Protein AF-0000000084525916 (afdb_homodimer)

Organism: NCBI:txid1123501

pLDDT: mean 72.41, std 28.72, range [24.19, 98.44]

Nearest PDB structures (foldseek):
  3htr-assembly1_A  TM=7.247E-01  e=2.132E-04  Rhodopseudomonas palustris
  3htr-assembly1_B  TM=7.493E-01  e=6.022E-04  Rhodopseudomonas palustris
  4r8o-assembly1_A  TM=2.993E-01  e=2.436E+00  Phocaeicola vulgatus ATCC 8482
  3htr-assembly1_B  TM=7.494E-01  e=6.032E-04  Rhodopseudomonas palustris
  1vrq-assembly1_A  TM=6.027E-01  e=8.544E+00  Corynebacterium sp. U-96

Structure (mmCIF, N/CA/C/O backbone):
data_AF-0000000084525916-model_v1
#
loop_
_entity.id
_entity.type
_entity.pdbx_description
1 polymer 'PRC-barrel domain protein'
#
loop_
_atom_site.group_PDB
_atom_site.id
_atom_site.type_symbol
_atom_site.label_atom_id
_atom_site.label_alt_id
_atom_site.label_comp_id
_atom_site.label_asym_id
_atom_site.label_entity_id
_atom_site.label_seq_id
_atom_site.pdbx_PDB_ins_code
_atom_site.Cartn_x
_atom_site.Cartn_y
_atom_site.Cartn_z
_atom_site.occupancy
_atom_site.B_iso_or_equiv
_atom_site.auth_seq_id
_atom_site.auth_comp_id
_atom_site.auth_asym_id
_atom_site.auth_atom_id
_atom_site.pdbx_PDB_model_num
ATOM 1 N N . MET A 1 1 ? 57.594 80.938 -62.781 1 24.55 1 MET A N 1
ATOM 2 C CA . MET A 1 1 ? 58.281 79.688 -62.75 1 24.55 1 MET A CA 1
ATOM 3 C C . MET A 1 1 ? 58.312 79.125 -61.344 1 24.55 1 MET A C 1
ATOM 5 O O . MET A 1 1 ? 59 78.125 -61.094 1 24.55 1 MET A O 1
ATOM 9 N N . HIS A 1 2 ? 57.688 79.812 -60.375 1 30.95 2 HIS A N 1
ATOM 10 C CA . HIS A 1 2 ? 58 79.562 -58.969 1 30.95 2 HIS A CA 1
ATOM 11 C C . HIS A 1 2 ? 57.469 78.25 -58.5 1 30.95 2 HIS A C 1
ATOM 13 O O . HIS A 1 2 ? 56.344 77.875 -58.75 1 30.95 2 HIS A O 1
ATOM 19 N N . ILE A 1 3 ? 58.438 77.312 -58.062 1 31.19 3 ILE A N 1
ATOM 20 C CA . ILE A 1 3 ? 58.688 75.875 -57.812 1 31.19 3 ILE A CA 1
ATOM 21 C C . ILE A 1 3 ? 58.125 75.5 -56.438 1 31.19 3 ILE A C 1
ATOM 23 O O . ILE A 1 3 ? 58.688 75.938 -55.406 1 31.19 3 ILE A O 1
ATOM 27 N N . ARG A 1 4 ? 56.844 75.75 -56.125 1 33.97 4 ARG A N 1
ATOM 28 C CA . ARG A 1 4 ? 56.375 75.688 -54.75 1 33.97 4 ARG A CA 1
ATOM 29 C C . ARG A 1 4 ? 56.406 74.25 -54.219 1 33.97 4 ARG A C 1
ATOM 31 O O . ARG A 1 4 ? 55.469 73.5 -54.406 1 33.97 4 ARG A O 1
ATOM 38 N N . LYS A 1 5 ? 57.688 73.75 -54.438 1 28.08 5 LYS A N 1
ATOM 39 C CA . LYS A 1 5 ? 57.594 72.312 -54.312 1 28.08 5 LYS A CA 1
ATOM 40 C C . LYS A 1 5 ? 57.062 71.875 -52.938 1 28.08 5 LYS A C 1
ATOM 42 O O . LYS A 1 5 ? 55.875 72.062 -52.656 1 28.08 5 LYS A O 1
ATOM 47 N N . MET A 1 6 ? 57.938 71.312 -52.031 1 25.58 6 MET A N 1
ATOM 48 C CA . MET A 1 6 ? 58 69.875 -51.719 1 25.58 6 MET A CA 1
ATOM 49 C C . MET A 1 6 ? 57.531 69.562 -50.312 1 25.58 6 MET A C 1
ATOM 51 O O . MET A 1 6 ? 57 68.5 -50.031 1 25.58 6 MET A O 1
ATOM 55 N N . THR A 1 7 ? 57.656 70.5 -49.281 1 31.72 7 THR A N 1
ATOM 56 C CA . THR A 1 7 ? 58.219 69.75 -48.156 1 31.72 7 THR A CA 1
ATOM 57 C C . THR A 1 7 ? 57.156 68.812 -47.531 1 31.72 7 THR A C 1
ATOM 59 O O . THR A 1 7 ? 56.031 69.25 -47.312 1 31.72 7 THR A O 1
ATOM 62 N N . LEU A 1 8 ? 57.531 67.5 -47.344 1 27.61 8 LEU A N 1
ATOM 63 C CA . LEU A 1 8 ? 57.031 66.125 -47.094 1 27.61 8 LEU A CA 1
ATOM 64 C C . LEU A 1 8 ? 56.688 65.938 -45.625 1 27.61 8 LEU A C 1
ATOM 66 O O . LEU A 1 8 ? 56.031 65 -45.281 1 27.61 8 LEU A O 1
ATOM 70 N N . THR A 1 9 ? 56.938 66.938 -44.719 1 31.92 9 THR A N 1
ATOM 71 C CA . THR A 1 9 ? 57.312 66.312 -43.438 1 31.92 9 THR A CA 1
ATOM 72 C C . THR A 1 9 ? 56.156 65.5 -42.875 1 31.92 9 THR A C 1
ATOM 74 O O . THR A 1 9 ? 55 65.938 -42.906 1 31.92 9 THR A O 1
ATOM 77 N N . THR A 1 10 ? 56.5 64.188 -42.5 1 29.22 10 THR A N 1
ATOM 78 C CA . THR A 1 10 ? 55.906 62.938 -42.031 1 29.22 10 THR A CA 1
ATOM 79 C C . THR A 1 10 ? 55.312 63.094 -40.656 1 29.22 10 THR A C 1
ATOM 81 O O . THR A 1 10 ? 55.969 63.5 -39.719 1 29.22 10 THR A O 1
ATOM 84 N N . ALA A 1 11 ? 54.031 63.469 -40.562 1 30.2 11 ALA A N 1
ATOM 85 C CA . ALA A 1 11 ? 53.25 63.719 -39.344 1 30.2 11 ALA A CA 1
ATOM 86 C C . ALA A 1 11 ? 53.125 62.406 -38.531 1 30.2 11 ALA A C 1
ATOM 88 O O . ALA A 1 11 ? 52.5 61.469 -39 1 30.2 11 ALA A O 1
ATOM 89 N N . THR A 1 12 ? 54.344 62 -37.906 1 28.09 12 THR A N 1
ATOM 90 C CA . THR A 1 12 ? 54.344 60.719 -37.188 1 28.09 12 THR A CA 1
ATOM 91 C C . THR A 1 12 ? 53.188 60.688 -36.188 1 28.09 12 THR A C 1
ATOM 93 O O . THR A 1 12 ? 52.781 61.719 -35.656 1 28.09 12 THR A O 1
ATOM 96 N N . LEU A 1 13 ? 52.625 59.406 -36 1 25.28 13 LEU A N 1
ATOM 97 C CA . LEU A 1 13 ? 51.469 58.625 -35.531 1 25.28 13 LEU A CA 1
ATOM 98 C C . LEU A 1 13 ? 51.562 58.406 -34.031 1 25.28 13 LEU A C 1
ATOM 100 O O . LEU A 1 13 ? 52.469 57.719 -33.531 1 25.28 13 LEU A O 1
ATOM 104 N N . ALA A 1 14 ? 51.688 59.531 -33.156 1 25.73 14 ALA A N 1
ATOM 105 C CA . ALA A 1 14 ? 51.875 59.188 -31.766 1 25.73 14 ALA A CA 1
ATOM 106 C C . ALA A 1 14 ? 50.75 58.281 -31.266 1 25.73 14 ALA A C 1
ATOM 108 O O . ALA A 1 14 ? 49.594 58.594 -31.375 1 25.73 14 ALA A O 1
ATOM 109 N N . LEU A 1 15 ? 51.031 56.938 -31.109 1 24.42 15 LEU A N 1
ATOM 110 C CA . LEU A 1 15 ? 50.25 55.781 -30.641 1 24.42 15 LEU A CA 1
ATOM 111 C C . LEU A 1 15 ? 49.938 55.906 -29.156 1 24.42 15 LEU A C 1
ATOM 113 O O . LEU A 1 15 ? 50.844 55.844 -28.328 1 24.42 15 LEU A O 1
ATOM 117 N N . ALA A 1 16 ? 49.531 57.062 -28.594 1 25.88 16 ALA A N 1
ATOM 118 C CA . ALA A 1 16 ? 49.375 57 -27.141 1 25.88 16 ALA A CA 1
ATOM 119 C C . ALA A 1 16 ? 48.531 55.812 -26.703 1 25.88 16 ALA A C 1
ATOM 121 O O . ALA A 1 16 ? 47.438 55.594 -27.234 1 25.88 16 ALA A O 1
ATOM 122 N N . THR A 1 17 ? 49.094 54.781 -25.953 1 26.55 17 THR A N 1
ATOM 123 C CA . THR A 1 17 ? 48.75 53.5 -25.312 1 26.55 17 THR A CA 1
ATOM 124 C C . THR A 1 17 ? 47.594 53.719 -24.328 1 26.55 17 THR A C 1
ATOM 126 O O . THR A 1 17 ? 47.406 54.812 -23.812 1 26.55 17 THR A O 1
ATOM 129 N N . GLY A 1 18 ? 46.594 52.656 -24.141 1 27.28 18 GLY A N 1
ATOM 130 C CA . GLY A 1 18 ? 45.281 52.094 -23.875 1 27.28 18 GLY A CA 1
ATOM 131 C C . GLY A 1 18 ? 45.031 51.844 -22.391 1 27.28 18 GLY A C 1
ATOM 132 O O . GLY A 1 18 ? 43.969 51.375 -22 1 27.28 18 GLY A O 1
ATOM 133 N N . LEU A 1 19 ? 46.031 52.062 -21.375 1 26.53 19 LEU A N 1
ATOM 134 C CA . LEU A 1 19 ? 45.906 50.969 -20.391 1 26.53 19 LEU A CA 1
ATOM 135 C C . LEU A 1 19 ? 44.75 51.25 -19.438 1 26.53 19 LEU A C 1
ATOM 137 O O . LEU A 1 19 ? 44.5 50.438 -18.531 1 26.53 19 LEU A O 1
ATOM 141 N N . SER A 1 20 ? 44 52.25 -19.391 1 28.72 20 SER A N 1
ATOM 142 C CA . SER A 1 20 ? 43.406 52.469 -18.078 1 28.72 20 SER A CA 1
ATOM 143 C C . SER A 1 20 ? 42.625 51.219 -17.641 1 28.72 20 SER A C 1
ATOM 145 O O . SER A 1 20 ? 41.875 50.625 -18.438 1 28.72 20 SER A O 1
ATOM 147 N N . GLY A 1 21 ? 43.156 50.406 -16.719 1 28.58 21 GLY A N 1
ATOM 148 C CA . GLY A 1 21 ? 42.719 49.25 -15.984 1 28.58 21 GLY A CA 1
ATOM 149 C C . GLY A 1 21 ? 41.406 49.438 -15.258 1 28.58 21 GLY A C 1
ATOM 150 O O . GLY A 1 21 ? 41.312 50.25 -14.336 1 28.58 21 GLY A O 1
ATOM 151 N N . ALA A 1 22 ? 40.312 49.812 -15.93 1 29.48 22 ALA A N 1
ATOM 152 C CA . ALA A 1 22 ? 39.031 49.812 -15.25 1 29.48 22 ALA A CA 1
ATOM 153 C C . ALA A 1 22 ? 38.875 48.594 -14.359 1 29.48 22 ALA A C 1
ATOM 155 O O . ALA A 1 22 ? 39.188 47.469 -14.758 1 29.48 22 ALA A O 1
ATOM 156 N N . ALA A 1 23 ? 39.094 48.812 -13.086 1 30.91 23 ALA A N 1
ATOM 157 C CA . ALA A 1 23 ? 38.75 47.938 -11.961 1 30.91 23 ALA A CA 1
ATOM 158 C C . ALA A 1 23 ? 37.375 47.312 -12.164 1 30.91 23 ALA A C 1
ATOM 160 O O . ALA A 1 23 ? 36.375 48 -12.336 1 30.91 23 ALA A O 1
ATOM 161 N N . LEU A 1 24 ? 37.25 46.125 -12.914 1 26.34 24 LEU A N 1
ATOM 162 C CA . LEU A 1 24 ? 36.156 45.188 -12.945 1 26.34 24 LEU A CA 1
ATOM 163 C C . LEU A 1 24 ? 35.656 44.906 -11.539 1 26.34 24 LEU A C 1
ATOM 165 O O . LEU A 1 24 ? 36.281 44.156 -10.781 1 26.34 24 LEU A O 1
ATOM 169 N N . ALA A 1 25 ? 35.469 45.906 -10.711 1 29.7 25 ALA A N 1
ATOM 170 C CA . ALA A 1 25 ? 34.844 45.406 -9.484 1 29.7 25 ALA A CA 1
ATOM 171 C C . ALA A 1 25 ? 33.781 44.344 -9.789 1 29.7 25 ALA A C 1
ATOM 173 O O . ALA A 1 25 ? 32.875 44.562 -10.578 1 29.7 25 ALA A O 1
ATOM 174 N N . GLU A 1 26 ? 34.125 43.062 -9.695 1 28.48 26 GLU A N 1
ATOM 175 C CA . GLU A 1 26 ? 33.375 41.812 -9.703 1 28.48 26 GLU A CA 1
ATOM 176 C C . GLU A 1 26 ? 32.156 41.875 -8.766 1 28.48 26 GLU A C 1
ATOM 178 O O . GLU A 1 26 ? 32.312 42.156 -7.566 1 28.48 26 GLU A O 1
ATOM 183 N N . GLN A 1 27 ? 31.031 42.562 -9.094 1 28.98 27 GLN A N 1
ATOM 184 C CA . GLN A 1 27 ? 29.734 42.375 -8.453 1 28.98 27 GLN A CA 1
ATOM 185 C C . GLN A 1 27 ? 29.531 40.906 -8.047 1 28.98 27 GLN A C 1
ATOM 187 O O . GLN A 1 27 ? 29.578 40.031 -8.891 1 28.98 27 GLN A O 1
ATOM 192 N N . HIS A 1 28 ? 30 40.562 -6.895 1 28.55 28 HIS A N 1
ATOM 193 C CA . HIS A 1 28 ? 29.672 39.344 -6.156 1 28.55 28 HIS A CA 1
ATOM 194 C C . HIS A 1 28 ? 28.188 39.031 -6.246 1 28.55 28 HIS A C 1
ATOM 196 O O . HIS A 1 28 ? 27.359 39.781 -5.719 1 28.55 28 HIS A O 1
ATOM 202 N N . MET A 1 29 ? 27.641 38.625 -7.391 1 26.03 29 MET A N 1
ATOM 203 C CA . MET A 1 29 ? 26.328 37.969 -7.426 1 26.03 29 MET A CA 1
ATOM 204 C C . MET A 1 29 ? 26.203 36.969 -6.281 1 26.03 29 MET A C 1
ATOM 206 O O . MET A 1 29 ? 26.953 36 -6.199 1 26.03 29 MET A O 1
ATOM 210 N N . THR A 1 30 ? 26.281 37.438 -5.059 1 29.09 30 THR A N 1
ATOM 211 C CA . THR A 1 30 ? 25.906 36.5 -4.023 1 29.09 30 THR A CA 1
ATOM 212 C C . THR A 1 30 ? 24.703 35.656 -4.461 1 29.09 30 THR A C 1
ATOM 214 O O . THR A 1 30 ? 23.609 36.188 -4.688 1 29.09 30 THR A O 1
ATOM 217 N N . GLY A 1 31 ? 24.922 34.75 -5.434 1 26.91 31 GLY A N 1
ATOM 218 C CA . GLY A 1 31 ? 24 33.688 -5.766 1 26.91 31 GLY A CA 1
ATOM 219 C C . GLY A 1 31 ? 23.344 33.062 -4.547 1 26.91 31 GLY A C 1
ATOM 220 O O . GLY A 1 31 ? 24.016 32.438 -3.719 1 26.91 31 GLY A O 1
ATOM 221 N N . VAL A 1 32 ? 22.609 33.844 -3.789 1 27.02 32 VAL A N 1
ATOM 222 C CA . VAL A 1 32 ? 21.734 33.125 -2.881 1 27.02 32 VAL A CA 1
ATOM 223 C C . VAL A 1 32 ? 21.328 31.797 -3.52 1 27.02 32 VAL A C 1
ATOM 225 O O . VAL A 1 32 ? 20.797 31.766 -4.633 1 27.02 32 VAL A O 1
ATOM 228 N N . SER A 1 33 ? 22.172 30.797 -3.414 1 28 33 SER A N 1
ATOM 229 C CA . SER A 1 33 ? 21.828 29.391 -3.623 1 28 33 SER A CA 1
ATOM 230 C C . SER A 1 33 ? 20.391 29.109 -3.209 1 28 33 SER A C 1
ATOM 232 O O . SER A 1 33 ? 20 29.391 -2.076 1 28 33 SER A O 1
ATOM 234 N N . GLU A 1 34 ? 19.453 29.438 -4.066 1 27.73 34 GLU A N 1
ATOM 235 C CA . GLU A 1 34 ? 18.094 28.922 -3.93 1 27.73 34 GLU A CA 1
ATOM 236 C C . GLU A 1 34 ? 18.094 27.531 -3.289 1 27.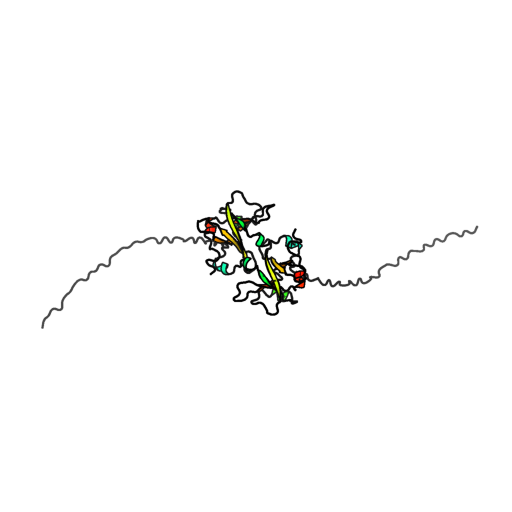73 34 GLU A C 1
ATOM 238 O O . GLU A 1 34 ? 18.656 26.578 -3.85 1 27.73 34 GLU A O 1
ATOM 243 N N . ASP A 1 35 ? 18.5 27.484 -2.092 1 28.12 35 ASP A N 1
ATOM 244 C CA . ASP A 1 35 ? 18.312 26.281 -1.285 1 28.12 35 ASP A CA 1
ATOM 245 C C . ASP A 1 35 ? 17.078 25.5 -1.746 1 28.12 35 ASP A C 1
ATOM 247 O O . ASP A 1 35 ? 15.977 26.047 -1.807 1 28.12 35 ASP A O 1
ATOM 251 N N . GLY A 1 36 ? 17.312 24.688 -2.727 1 27.55 36 GLY A N 1
ATOM 252 C CA . GLY A 1 36 ? 16.438 23.609 -3.176 1 27.55 36 GLY A CA 1
ATOM 253 C C . GLY A 1 36 ? 15.633 22.984 -2.053 1 27.55 36 GLY A C 1
ATOM 254 O O . GLY A 1 36 ? 16.172 22.234 -1.238 1 27.55 36 GLY A O 1
ATOM 255 N N . TYR A 1 37 ? 14.961 23.766 -1.305 1 27.72 37 TYR A N 1
ATOM 256 C CA . TYR A 1 37 ? 13.93 23.031 -0.584 1 27.72 37 TYR A CA 1
ATOM 257 C C . TYR A 1 37 ? 13.43 21.844 -1.402 1 27.72 37 TYR A C 1
ATOM 259 O O . TYR A 1 37 ? 12.883 22.016 -2.492 1 27.72 37 TYR A O 1
ATOM 267 N N . ALA A 1 38 ? 14.188 20.828 -1.451 1 28.45 38 ALA A N 1
ATOM 268 C CA . ALA A 1 38 ? 13.711 19.516 -1.907 1 28.45 38 ALA A CA 1
ATOM 269 C C . ALA A 1 38 ? 12.297 19.25 -1.401 1 28.45 38 ALA A C 1
ATOM 271 O O . ALA A 1 38 ? 12.117 18.766 -0.283 1 28.45 38 ALA A O 1
ATOM 272 N N . SER A 1 39 ? 11.453 20.219 -1.479 1 31.7 39 SER A N 1
ATOM 273 C CA . SER A 1 39 ? 10.078 19.734 -1.365 1 31.7 39 SER A CA 1
ATOM 274 C C . SER A 1 39 ? 9.891 18.422 -2.117 1 31.7 39 SER A C 1
ATOM 276 O O . SER A 1 39 ? 10.266 18.312 -3.285 1 31.7 39 SER A O 1
ATOM 278 N N . GLY A 1 40 ? 10.234 17.344 -1.53 1 33.25 40 GLY A N 1
ATOM 279 C CA . GLY A 1 40 ? 9.805 16.078 -2.098 1 33.25 40 GLY A CA 1
ATOM 280 C C . GLY A 1 40 ? 8.555 16.203 -2.949 1 33.25 40 GLY A C 1
ATOM 281 O O . GLY A 1 40 ? 7.488 15.711 -2.574 1 33.25 40 GLY A O 1
ATOM 282 N N . MET A 1 41 ? 8.352 17.359 -3.49 1 33.03 41 MET A N 1
ATOM 283 C CA . MET A 1 41 ? 7.281 17.422 -4.477 1 33.03 41 MET A CA 1
ATOM 284 C C . MET A 1 41 ? 7.395 16.25 -5.465 1 33.03 41 MET A C 1
ATOM 286 O O . MET A 1 41 ? 8.445 16.062 -6.082 1 33.03 41 MET A O 1
ATOM 290 N N . VAL A 1 42 ? 6.781 15.102 -5.254 1 39.44 42 VAL A N 1
ATOM 291 C CA . VAL A 1 42 ? 6.57 14.195 -6.383 1 39.44 42 VAL A CA 1
ATOM 292 C C . VAL A 1 42 ? 6.344 15.008 -7.656 1 39.44 42 VAL A C 1
ATOM 294 O O . VAL A 1 42 ? 5.398 15.797 -7.742 1 39.44 42 VAL A O 1
ATOM 297 N N . SER A 1 43 ? 7.375 15.609 -8.289 1 42.62 43 SER A N 1
ATOM 298 C CA . SER A 1 43 ? 7.152 16.188 -9.609 1 42.62 43 SER A CA 1
ATOM 299 C C . SER A 1 43 ? 6.137 15.391 -10.406 1 42.62 43 SER A C 1
ATOM 301 O O . SER A 1 43 ? 6.047 14.164 -10.258 1 42.62 43 SER A O 1
ATOM 303 N N . THR A 1 44 ? 5.008 15.992 -10.75 1 46 44 THR A N 1
ATOM 304 C CA . THR A 1 44 ? 4.008 15.414 -11.633 1 46 44 THR A CA 1
ATOM 305 C C . THR A 1 44 ? 4.656 14.469 -12.641 1 46 44 THR A C 1
ATOM 307 O O . THR A 1 44 ? 4.043 13.484 -13.055 1 46 44 THR A O 1
ATOM 310 N N . GLU A 1 45 ? 5.883 14.898 -13.078 1 47.84 45 GLU A N 1
ATOM 311 C CA . GLU A 1 45 ? 6.512 14.031 -14.062 1 47.84 45 GLU A CA 1
ATOM 312 C C . GLU A 1 45 ? 6.746 12.633 -13.5 1 47.84 45 GLU A C 1
ATOM 314 O O . GLU A 1 45 ? 6.621 11.641 -14.219 1 47.84 45 GLU A O 1
ATOM 319 N N . ASN A 1 46 ? 7.031 12.57 -12.203 1 53.62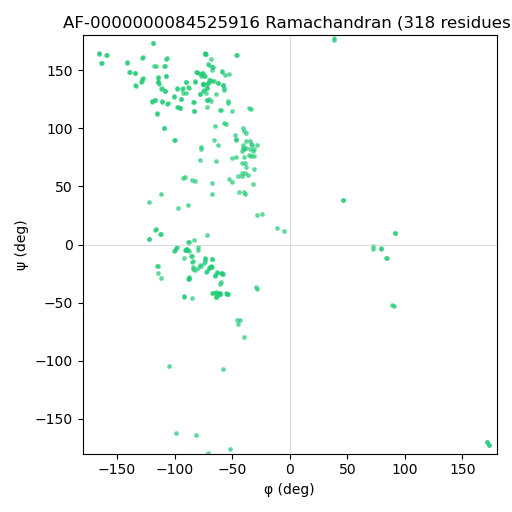 46 ASN A N 1
ATOM 320 C CA . ASN A 1 46 ? 7.414 11.289 -11.609 1 53.62 46 ASN A CA 1
ATOM 321 C C . ASN A 1 46 ? 6.195 10.523 -11.102 1 53.62 46 ASN A C 1
ATOM 323 O O . ASN A 1 46 ? 6.328 9.406 -10.586 1 53.62 46 ASN A O 1
ATOM 327 N N . MET A 1 47 ? 5.098 11.211 -11.211 1 60.75 47 MET A N 1
ATOM 328 C CA . MET A 1 47 ? 3.848 10.578 -10.797 1 60.75 47 MET A CA 1
ATOM 329 C C . MET A 1 47 ? 3.412 9.531 -11.82 1 60.75 47 MET A C 1
ATOM 331 O O . MET A 1 47 ? 2.643 8.625 -11.492 1 60.75 47 MET A O 1
ATOM 335 N N . GLY A 1 48 ? 4.062 9.586 -12.93 1 70.5 48 GLY A N 1
ATOM 336 C CA . GLY A 1 48 ? 3.68 8.695 -14.008 1 70.5 48 GLY A CA 1
ATOM 337 C C . GLY A 1 48 ? 3.963 7.234 -13.711 1 70.5 48 GLY A C 1
ATOM 338 O O . GLY A 1 48 ? 3.359 6.34 -14.305 1 70.5 48 GLY A O 1
ATOM 339 N N . ASN A 1 49 ? 4.746 6.984 -12.641 1 86.69 49 ASN A N 1
ATOM 340 C CA . ASN A 1 49 ? 5.094 5.586 -12.398 1 86.69 49 ASN A CA 1
ATOM 341 C C . ASN A 1 49 ? 4.52 5.094 -11.07 1 86.69 49 ASN A C 1
ATOM 343 O O . ASN A 1 49 ? 4.887 4.02 -10.594 1 86.69 49 ASN A O 1
ATOM 347 N N . LEU A 1 50 ? 3.609 5.883 -10.516 1 93.06 50 LEU A N 1
ATOM 348 C CA . LEU A 1 50 ? 3.002 5.473 -9.258 1 93.06 50 LEU A CA 1
ATOM 349 C C . LEU A 1 50 ? 1.897 4.449 -9.492 1 93.06 50 LEU A C 1
ATOM 351 O O . LEU A 1 50 ? 1.277 4.43 -10.555 1 93.06 50 LEU A O 1
ATOM 355 N N . ILE A 1 51 ? 1.78 3.607 -8.531 1 93.12 51 ILE A N 1
ATOM 356 C CA . ILE A 1 51 ? 0.797 2.533 -8.617 1 93.12 51 ILE A CA 1
ATOM 357 C C . ILE A 1 51 ? -0.202 2.656 -7.473 1 93.12 51 ILE A C 1
ATOM 359 O O . ILE A 1 51 ? 0.188 2.693 -6.301 1 93.12 51 ILE A O 1
ATOM 363 N N . ARG A 1 52 ? -1.486 2.738 -7.801 1 95.38 52 ARG A N 1
ATOM 364 C CA . ARG A 1 52 ? -2.514 2.686 -6.766 1 95.38 52 ARG A CA 1
ATOM 365 C C . ARG A 1 52 ? -2.705 1.263 -6.254 1 95.38 52 ARG A C 1
ATOM 367 O O . ARG A 1 52 ? -2.732 0.313 -7.039 1 95.38 52 ARG A O 1
ATOM 374 N N . THR A 1 53 ? -2.854 1.063 -4.969 1 97.06 53 THR A N 1
ATOM 375 C CA . THR A 1 53 ? -2.998 -0.282 -4.422 1 97.06 53 THR A CA 1
ATOM 376 C C . THR A 1 53 ? -4.289 -0.929 -4.918 1 97.06 53 THR A C 1
ATOM 378 O O . THR A 1 53 ? -4.359 -2.15 -5.066 1 97.06 53 THR A O 1
ATOM 381 N N . SER A 1 54 ? -5.305 -0.096 -5.254 1 95.44 54 SER A N 1
ATOM 382 C CA . SER A 1 54 ? -6.551 -0.627 -5.801 1 95.44 54 SER A CA 1
ATOM 383 C C . SER A 1 54 ? -6.312 -1.326 -7.137 1 95.44 54 SER A C 1
ATOM 385 O O . SER A 1 54 ? -7.086 -2.199 -7.531 1 95.44 54 SER A O 1
ATOM 387 N N . GLU A 1 55 ? -5.266 -0.99 -7.852 1 92.69 55 GLU A N 1
ATOM 388 C CA . GLU A 1 55 ? -4.945 -1.604 -9.133 1 92.69 55 GLU A CA 1
ATOM 389 C C . GLU A 1 55 ? -4.316 -2.982 -8.945 1 92.69 55 GLU A C 1
ATOM 391 O O . GLU A 1 55 ? -4.227 -3.768 -9.891 1 92.69 55 GLU A O 1
ATOM 396 N N . LEU A 1 56 ? -3.824 -3.234 -7.734 1 96.19 56 LEU A N 1
ATOM 397 C CA . LEU A 1 56 ? -3.184 -4.512 -7.441 1 96.19 56 LEU A CA 1
ATOM 398 C C . LEU A 1 56 ? -4.215 -5.547 -6.996 1 96.19 56 LEU A C 1
ATOM 400 O O . LEU A 1 56 ? -4.031 -6.746 -7.215 1 96.19 56 LEU A O 1
ATOM 404 N N . THR A 1 57 ? -5.285 -5.074 -6.391 1 96.06 57 THR A N 1
ATOM 405 C CA . THR A 1 57 ? -6.34 -5.961 -5.914 1 96.06 57 THR A CA 1
ATOM 406 C C . THR A 1 57 ? -7.039 -6.645 -7.082 1 96.06 57 THR A C 1
ATOM 408 O O . THR A 1 57 ? -7.125 -6.082 -8.18 1 96.06 57 THR A O 1
ATOM 411 N N . ASP A 1 58 ? -7.383 -7.934 -6.93 1 95.5 58 ASP A N 1
ATOM 412 C CA . ASP A 1 58 ? -8.008 -8.828 -7.898 1 95.5 58 ASP A CA 1
ATOM 413 C C . ASP A 1 58 ? -6.984 -9.367 -8.891 1 95.5 58 ASP A C 1
ATOM 415 O O . ASP A 1 58 ? -7.328 -10.148 -9.781 1 95.5 58 ASP A O 1
ATOM 419 N N . GLY A 1 59 ? -5.727 -8.906 -8.789 1 96.62 59 GLY A N 1
ATOM 420 C CA . GLY A 1 59 ? -4.688 -9.531 -9.602 1 96.62 59 GLY A CA 1
ATOM 421 C C . GLY A 1 59 ? -4.559 -11.023 -9.359 1 96.62 59 GLY A C 1
ATOM 422 O O . GLY A 1 59 ? -4.613 -11.477 -8.211 1 96.62 59 GLY A O 1
ATOM 423 N N . ASP A 1 60 ? -4.418 -11.758 -10.398 1 96.38 60 ASP A N 1
ATOM 424 C CA . ASP A 1 60 ? -4.199 -13.195 -10.289 1 96.38 60 ASP A CA 1
ATOM 425 C C . ASP A 1 60 ? -2.818 -13.5 -9.711 1 96.38 60 ASP A C 1
ATOM 427 O O . ASP A 1 60 ? -1.848 -12.805 -10.008 1 96.38 60 ASP A O 1
ATOM 431 N N . VAL A 1 61 ? -2.766 -14.484 -8.898 1 97.5 61 VAL A N 1
ATOM 432 C CA . VAL A 1 61 ? -1.502 -14.984 -8.375 1 97.5 61 VAL A CA 1
ATOM 433 C C . VAL A 1 61 ? -1.215 -16.375 -8.945 1 97.5 61 VAL A C 1
ATOM 435 O O . VAL A 1 61 ? -2.021 -17.297 -8.797 1 97.5 61 VAL A O 1
ATOM 438 N N . TYR A 1 62 ? -0.085 -16.516 -9.586 1 97.44 62 TYR A N 1
ATOM 439 C CA . TYR A 1 62 ? 0.38 -17.766 -10.18 1 97.44 62 TYR A CA 1
ATOM 440 C C . TYR A 1 62 ? 1.526 -18.344 -9.367 1 97.44 62 TYR A C 1
ATOM 442 O O . TYR A 1 62 ? 2.135 -17.656 -8.547 1 97.44 62 TYR A O 1
ATOM 450 N N . THR A 1 63 ? 1.734 -19.609 -9.547 1 97.25 63 THR A N 1
ATOM 451 C CA . THR A 1 63 ? 2.904 -20.266 -8.977 1 97.25 63 THR A CA 1
ATOM 452 C C . THR A 1 63 ? 3.854 -20.734 -10.07 1 97.25 63 THR A C 1
ATOM 454 O O . THR A 1 63 ? 3.41 -21.234 -11.109 1 97.25 63 THR A O 1
ATOM 457 N N . LEU A 1 64 ? 5.133 -20.5 -9.742 1 94.31 64 LEU A N 1
ATOM 458 C CA . LEU A 1 64 ? 6.152 -21.109 -10.594 1 94.31 64 LEU A CA 1
ATOM 459 C C . LEU A 1 64 ? 6.215 -22.609 -10.383 1 94.31 64 LEU A C 1
ATOM 461 O O . LEU A 1 64 ? 6.656 -23.344 -11.266 1 94.31 64 LEU A O 1
ATOM 465 N N . ASP A 1 65 ? 5.754 -22.984 -9.234 1 84.94 65 ASP A N 1
ATOM 466 C CA . ASP A 1 65 ? 5.824 -24.359 -8.773 1 84.94 65 ASP A CA 1
ATOM 467 C C . ASP A 1 65 ? 7.215 -24.953 -9.008 1 84.94 65 ASP A C 1
ATOM 469 O O . ASP A 1 65 ? 7.34 -26.047 -9.57 1 84.94 65 ASP A O 1
ATOM 473 N N . ALA A 1 66 ? 8.25 -24.156 -8.82 1 81.06 66 ALA A N 1
ATOM 474 C CA . ALA A 1 66 ? 9.633 -24.562 -9.062 1 81.06 66 ALA A CA 1
ATOM 475 C C . ALA A 1 66 ? 10.508 -24.266 -7.852 1 81.06 66 ALA A C 1
ATOM 477 O O . ALA A 1 66 ? 10.227 -23.344 -7.086 1 81.06 66 ALA A O 1
ATOM 478 N N . ASP A 1 67 ? 11.398 -25.219 -7.605 1 84.69 67 ASP A N 1
ATOM 479 C CA . ASP A 1 67 ? 12.422 -24.984 -6.594 1 84.69 67 ASP A CA 1
ATOM 480 C C . ASP A 1 67 ? 13.523 -24.078 -7.145 1 84.69 67 ASP A C 1
ATOM 482 O O . ASP A 1 67 ? 14.547 -24.562 -7.633 1 84.69 67 ASP A O 1
ATOM 486 N N . ILE A 1 68 ? 13.32 -22.906 -7.137 1 87.69 68 ILE A N 1
ATOM 487 C CA . ILE A 1 68 ? 14.273 -21.922 -7.641 1 87.69 68 ILE A CA 1
ATOM 488 C C . ILE A 1 68 ? 15.195 -21.469 -6.512 1 87.69 68 ILE A C 1
ATOM 490 O O . ILE A 1 68 ? 14.742 -21.219 -5.395 1 87.69 68 ILE A O 1
ATOM 494 N N . GLY A 1 69 ? 16.484 -21.5 -6.793 1 91.75 69 GLY A N 1
ATOM 495 C CA . GLY A 1 69 ? 17.438 -21 -5.809 1 91.75 69 GLY A CA 1
ATOM 496 C C . GLY A 1 69 ? 17.219 -19.547 -5.438 1 91.75 69 GLY A C 1
ATOM 497 O O . GLY A 1 69 ? 16.703 -18.766 -6.246 1 91.75 69 GLY A O 1
ATOM 498 N N . GLU A 1 70 ? 17.531 -19.281 -4.254 1 91.75 70 GLU A N 1
ATOM 499 C CA . GLU A 1 70 ? 17.328 -17.938 -3.734 1 91.75 70 GLU A CA 1
ATOM 500 C C . GLU A 1 70 ? 18.016 -16.906 -4.617 1 91.75 70 GLU A C 1
ATOM 502 O O . GLU A 1 70 ? 17.438 -15.859 -4.926 1 91.75 70 GLU A O 1
ATOM 507 N N . ALA A 1 71 ? 19.203 -17.141 -5.07 1 93.12 71 ALA A N 1
ATOM 508 C CA . ALA A 1 71 ? 19.969 -16.203 -5.887 1 93.12 71 ALA A CA 1
ATOM 509 C C . ALA A 1 71 ? 19.266 -15.922 -7.211 1 93.12 71 ALA A C 1
ATOM 511 O O . ALA A 1 71 ? 19.219 -14.781 -7.668 1 93.12 71 ALA A O 1
ATOM 512 N N . ASP A 1 72 ? 18.766 -16.984 -7.82 1 94.06 72 ASP A N 1
ATOM 513 C CA . ASP A 1 72 ? 18.047 -16.844 -9.086 1 94.06 72 ASP A CA 1
ATOM 514 C C . ASP A 1 72 ? 16.734 -16.078 -8.891 1 94.06 72 ASP A C 1
ATOM 516 O O . ASP A 1 72 ? 16.406 -15.188 -9.688 1 94.06 72 ASP A O 1
ATOM 520 N N . TRP A 1 73 ? 16.078 -16.391 -7.84 1 95.56 73 TRP A N 1
ATOM 521 C CA . TRP A 1 73 ? 14.812 -15.711 -7.535 1 95.56 73 TRP A CA 1
ATOM 522 C C . TRP A 1 73 ? 15.039 -14.227 -7.281 1 95.56 73 TRP A C 1
ATOM 524 O O . TRP A 1 73 ? 14.312 -13.383 -7.801 1 95.56 73 TRP A O 1
ATOM 534 N N . ASP A 1 74 ? 16.109 -13.953 -6.555 1 94.25 74 ASP A N 1
ATOM 535 C CA . ASP A 1 74 ? 16.359 -12.578 -6.137 1 94.25 74 ASP A CA 1
ATOM 536 C C . ASP A 1 74 ? 16.844 -11.727 -7.312 1 94.25 74 ASP A C 1
ATOM 538 O O . ASP A 1 74 ? 16.812 -10.492 -7.25 1 94.25 74 ASP A O 1
ATOM 542 N N . SER A 1 75 ? 17.234 -12.352 -8.398 1 94.75 75 SER A N 1
ATOM 543 C CA . SER A 1 75 ? 17.75 -11.617 -9.547 1 94.75 75 SER A CA 1
ATOM 544 C C . SER A 1 75 ? 16.625 -11.141 -10.453 1 94.75 75 SER A C 1
ATOM 546 O O . SER A 1 75 ? 16.828 -10.305 -11.336 1 94.75 75 SER A O 1
ATOM 548 N N . VAL A 1 76 ? 15.461 -11.688 -10.258 1 93.94 76 VAL A N 1
ATOM 549 C CA . VAL A 1 76 ? 14.32 -11.32 -11.078 1 93.94 76 VAL A CA 1
ATOM 550 C C . VAL A 1 76 ? 13.516 -10.219 -10.391 1 93.94 76 VAL A C 1
ATOM 552 O O . VAL A 1 76 ? 13.031 -10.398 -9.273 1 93.94 76 VAL A O 1
ATOM 555 N N . GLY A 1 77 ? 13.281 -9.117 -11.055 1 93.75 77 GLY A N 1
ATOM 556 C CA . GLY A 1 77 ? 12.516 -8.016 -10.508 1 93.75 77 GLY A CA 1
ATOM 557 C C . GLY A 1 77 ? 11.039 -8.094 -10.836 1 93.75 77 GLY A C 1
ATOM 558 O O . GLY A 1 77 ? 10.195 -7.805 -9.984 1 93.75 77 GLY A O 1
ATOM 559 N N . TYR A 1 78 ? 10.758 -8.383 -12 1 94.56 78 TYR A N 1
ATOM 560 C CA . TYR A 1 78 ? 9.398 -8.539 -12.5 1 94.56 78 TYR A CA 1
ATOM 561 C C . TYR A 1 78 ? 9.383 -9.367 -13.781 1 94.56 78 TYR A C 1
ATOM 563 O O . TYR A 1 78 ? 10.438 -9.648 -14.359 1 94.56 78 TYR A O 1
ATOM 571 N N . TYR A 1 79 ? 8.211 -9.852 -14.125 1 95 79 TYR A N 1
ATOM 572 C CA . TYR A 1 79 ? 8.008 -10.57 -15.383 1 95 79 TYR A CA 1
ATOM 573 C C . TYR A 1 79 ? 7.18 -9.742 -16.359 1 95 79 TYR A C 1
ATOM 575 O O . TYR A 1 79 ? 6.309 -8.969 -15.945 1 95 79 TYR A O 1
ATOM 583 N N . ASN A 1 80 ? 7.371 -10 -17.688 1 94.12 80 ASN A N 1
ATOM 584 C CA . ASN A 1 80 ? 6.684 -9.203 -18.703 1 94.12 80 ASN A CA 1
ATOM 585 C C . ASN A 1 80 ? 5.457 -9.93 -19.25 1 94.12 80 ASN A C 1
ATOM 587 O O . ASN A 1 80 ? 4.703 -9.367 -20.047 1 94.12 80 ASN A O 1
ATOM 591 N N . GLU A 1 81 ? 5.281 -11.109 -18.828 1 94.62 81 GLU A N 1
ATOM 592 C CA . GLU A 1 81 ? 4.109 -11.883 -19.234 1 94.62 81 GLU A CA 1
ATOM 593 C C . GLU A 1 81 ? 3.906 -13.086 -18.328 1 94.62 81 GLU A C 1
ATOM 595 O O . GLU A 1 81 ? 4.848 -13.555 -17.672 1 94.62 81 GLU A O 1
ATOM 600 N N . VAL A 1 82 ? 2.674 -13.562 -18.266 1 95 82 VAL A N 1
ATOM 601 C CA . VAL A 1 82 ? 2.363 -14.812 -17.578 1 95 82 VAL A CA 1
ATOM 602 C C . VAL A 1 82 ? 2.748 -16 -18.453 1 95 82 VAL A C 1
ATOM 604 O O . VAL A 1 82 ? 2.396 -16.047 -19.641 1 95 82 VAL A O 1
ATOM 607 N N . ASP A 1 83 ? 3.488 -16.891 -17.844 1 94.88 83 ASP A N 1
ATOM 608 C CA . ASP A 1 83 ? 3.842 -18.094 -18.594 1 94.88 83 ASP A CA 1
ATOM 609 C C . ASP A 1 83 ? 2.666 -19.062 -18.656 1 94.88 83 ASP A C 1
ATOM 611 O O . ASP A 1 83 ? 1.921 -19.219 -17.688 1 94.88 83 ASP A O 1
ATOM 615 N N . THR A 1 84 ? 2.564 -19.766 -19.734 1 94.25 84 THR A N 1
ATOM 616 C CA . THR A 1 84 ? 1.452 -20.688 -19.969 1 94.25 84 THR A CA 1
ATOM 617 C C . THR A 1 84 ? 1.527 -21.875 -19.031 1 94.25 84 THR A C 1
ATOM 619 O O . THR A 1 84 ? 0.526 -22.562 -18.797 1 94.25 84 THR A O 1
ATOM 622 N N . ASP A 1 85 ? 2.709 -22.172 -18.406 1 94.5 85 ASP A N 1
ATOM 623 C CA . ASP A 1 85 ? 2.879 -23.328 -17.547 1 94.5 85 ASP A CA 1
ATOM 624 C C . ASP A 1 85 ? 2.572 -23 -16.094 1 94.5 85 ASP A C 1
ATOM 626 O O . ASP A 1 85 ? 2.607 -23.875 -15.227 1 94.5 85 ASP A O 1
ATOM 630 N N . TRP A 1 86 ? 2.307 -21.734 -15.883 1 96.19 86 TRP A N 1
ATOM 631 C CA . TRP A 1 86 ? 2 -21.344 -14.508 1 96.19 86 TRP A CA 1
ATOM 632 C C . TRP A 1 86 ? 0.537 -21.625 -14.18 1 96.19 86 TRP A C 1
ATOM 634 O O . TRP A 1 86 ? -0.345 -21.406 -15.016 1 96.19 86 TRP A O 1
ATOM 644 N N . ASP A 1 87 ? 0.295 -22.109 -12.922 1 94.88 87 ASP A N 1
ATOM 645 C CA . ASP A 1 87 ? -1.07 -22.312 -12.445 1 94.88 87 ASP A CA 1
ATOM 646 C C . ASP A 1 87 ? -1.532 -21.141 -11.586 1 94.88 87 ASP A C 1
ATOM 648 O O . ASP A 1 87 ? -0.781 -20.656 -10.734 1 94.88 87 ASP A O 1
ATOM 652 N N . GLN A 1 88 ? -2.75 -20.688 -11.859 1 95.25 88 GLN A N 1
ATOM 653 C CA . GLN A 1 88 ? -3.336 -19.688 -10.977 1 95.25 88 GLN A CA 1
ATOM 654 C C . GLN A 1 88 ? -3.734 -20.297 -9.641 1 95.25 88 GLN A C 1
ATOM 656 O O . GLN A 1 88 ? -4.488 -21.266 -9.594 1 95.25 88 GLN A O 1
ATOM 661 N N . ILE A 1 89 ? -3.211 -19.719 -8.555 1 95 89 ILE A N 1
ATOM 662 C CA . ILE A 1 89 ? -3.451 -20.375 -7.27 1 95 89 ILE A CA 1
ATOM 663 C C . ILE A 1 89 ? -4.152 -19.406 -6.32 1 95 89 ILE A C 1
ATOM 665 O O . ILE A 1 89 ? -4.371 -19.719 -5.148 1 95 89 ILE A O 1
ATOM 669 N N . GLY A 1 90 ? -4.523 -18.203 -6.785 1 95.44 90 GLY A N 1
ATOM 670 C CA . GLY A 1 90 ? -5.234 -17.266 -5.934 1 95.44 90 GLY A CA 1
ATOM 671 C C . GLY A 1 90 ? -5.43 -15.898 -6.574 1 95.44 90 GLY A C 1
ATOM 672 O O . GLY A 1 90 ? -5.195 -15.734 -7.773 1 95.44 90 GLY A O 1
ATOM 673 N N . ASN A 1 91 ? -5.91 -14.969 -5.828 1 96.62 91 ASN A N 1
ATOM 674 C CA . ASN A 1 91 ? -6.082 -13.57 -6.207 1 96.62 91 ASN A CA 1
ATOM 675 C C . ASN A 1 91 ? -5.719 -12.633 -5.059 1 96.62 91 ASN A C 1
ATOM 677 O O . ASN A 1 91 ? -5.914 -12.969 -3.889 1 96.62 91 ASN A O 1
ATOM 681 N N . VAL A 1 92 ? -5.219 -11.484 -5.438 1 97.62 92 VAL A N 1
ATOM 682 C CA . VAL A 1 92 ? -4.859 -10.477 -4.441 1 97.62 92 VAL A CA 1
ATOM 683 C C . VAL A 1 92 ? -6.125 -9.828 -3.887 1 97.62 92 VAL A C 1
ATOM 685 O O . VAL A 1 92 ? -6.988 -9.383 -4.648 1 97.62 92 VAL A O 1
ATOM 688 N N . THR A 1 93 ? -6.242 -9.695 -2.531 1 97.38 93 THR A N 1
ATOM 689 C CA . THR A 1 93 ? -7.395 -9.039 -1.933 1 97.38 93 THR A CA 1
ATOM 690 C C . THR A 1 93 ? -6.977 -7.758 -1.217 1 97.38 93 THR A C 1
ATOM 692 O O . THR A 1 93 ? -7.812 -6.902 -0.925 1 97.38 93 THR A O 1
ATOM 695 N N . ASP A 1 94 ? -5.684 -7.641 -0.919 1 97.62 94 ASP A N 1
ATOM 696 C CA . ASP A 1 94 ? -5.191 -6.461 -0.219 1 97.62 94 ASP A CA 1
ATOM 697 C C . ASP A 1 94 ? -3.666 -6.375 -0.287 1 97.62 94 ASP A C 1
ATOM 699 O O . ASP A 1 94 ? -3.008 -7.32 -0.73 1 97.62 94 ASP A O 1
ATOM 703 N N . VAL A 1 95 ? -3.162 -5.242 0 1 98.12 95 VAL A N 1
ATOM 704 C CA . VAL A 1 95 ? -1.729 -5.008 0.141 1 98.12 95 VAL A CA 1
ATOM 705 C C . VAL A 1 95 ? -1.392 -4.73 1.604 1 98.12 95 VAL A C 1
ATOM 707 O O . VAL A 1 95 ? -2.119 -4.008 2.289 1 98.12 95 VAL A O 1
ATOM 710 N N . VAL A 1 96 ? -0.36 -5.336 2.115 1 97.69 96 VAL A N 1
ATOM 711 C CA . VAL A 1 96 ? 0.059 -5.102 3.492 1 97.69 96 VAL A CA 1
ATOM 712 C C . VAL A 1 96 ? 1.359 -4.301 3.51 1 97.69 96 VAL A C 1
ATOM 714 O O . VAL A 1 96 ? 2.277 -4.582 2.736 1 97.69 96 VAL A O 1
ATOM 717 N N . LEU A 1 97 ? 1.368 -3.277 4.324 1 97.56 97 LEU A N 1
ATOM 718 C CA . LEU A 1 97 ? 2.527 -2.406 4.477 1 97.56 97 LEU A CA 1
ATOM 719 C C . LEU A 1 97 ? 3.207 -2.637 5.824 1 97.56 97 LEU A C 1
ATOM 721 O O . LEU A 1 97 ? 2.539 -2.922 6.82 1 97.56 97 LEU A O 1
ATOM 725 N N . SER A 1 98 ? 4.531 -2.52 5.832 1 96.19 98 SER A N 1
ATOM 726 C CA . SER A 1 98 ? 5.277 -2.387 7.078 1 96.19 98 SER A CA 1
ATOM 727 C C . SER A 1 98 ? 5.094 -1.003 7.688 1 96.19 98 SER A C 1
ATOM 729 O O . SER A 1 98 ? 4.617 -0.082 7.02 1 96.19 98 SER A O 1
ATOM 731 N N . PRO A 1 99 ? 5.395 -0.813 8.867 1 89.81 99 PRO A N 1
ATOM 732 C CA . PRO A 1 99 ? 5.195 0.476 9.531 1 89.81 99 PRO A CA 1
ATOM 733 C C . PRO A 1 99 ? 5.93 1.619 8.836 1 89.81 99 PRO A C 1
ATOM 735 O O . PRO A 1 99 ? 5.508 2.775 8.922 1 89.81 99 PRO A O 1
ATOM 738 N N . ASP A 1 100 ? 6.992 1.298 8.133 1 91.75 100 ASP A N 1
ATOM 739 C CA . ASP A 1 100 ? 7.773 2.34 7.477 1 91.75 100 ASP A CA 1
ATOM 740 C C . ASP A 1 100 ? 7.223 2.641 6.082 1 91.75 100 ASP A C 1
ATOM 742 O O . ASP A 1 100 ? 7.785 3.459 5.352 1 91.75 100 ASP A O 1
ATOM 746 N N . GLY A 1 101 ? 6.137 1.967 5.742 1 95.19 101 GLY A N 1
ATOM 747 C CA . GLY A 1 101 ? 5.453 2.285 4.5 1 95.19 101 GLY A CA 1
ATOM 748 C C . GLY A 1 101 ? 5.934 1.457 3.324 1 95.19 101 GLY A C 1
ATOM 749 O O . GLY A 1 101 ? 5.605 1.757 2.174 1 95.19 101 GLY A O 1
ATOM 750 N N . THR A 1 102 ? 6.707 0.471 3.617 1 97.06 102 THR A N 1
ATOM 751 C CA . THR A 1 102 ? 7.148 -0.408 2.541 1 97.06 102 THR A CA 1
ATOM 752 C C . THR A 1 102 ? 6.172 -1.568 2.355 1 97.06 102 THR A C 1
ATOM 754 O O . THR A 1 102 ? 5.656 -2.115 3.334 1 97.06 102 THR A O 1
ATOM 757 N N . MET A 1 103 ? 5.91 -1.935 1.132 1 98.12 103 MET A N 1
ATOM 758 C CA . MET A 1 103 ? 5.09 -3.113 0.868 1 98.12 103 MET A CA 1
ATOM 759 C C . MET A 1 103 ? 5.738 -4.367 1.444 1 98.12 103 MET A C 1
ATOM 761 O O . MET A 1 103 ? 6.789 -4.801 0.973 1 98.12 103 MET A O 1
ATOM 765 N N . ALA A 1 104 ? 5.043 -4.957 2.42 1 97.69 104 ALA A N 1
ATOM 766 C CA . ALA A 1 104 ? 5.523 -6.176 3.064 1 97.69 104 ALA A CA 1
ATOM 767 C C . ALA A 1 104 ? 5.055 -7.418 2.307 1 97.69 104 ALA A C 1
ATOM 769 O O . ALA A 1 104 ? 5.727 -8.453 2.32 1 97.69 104 ALA A O 1
ATOM 770 N N . GLY A 1 105 ? 3.895 -7.281 1.664 1 98.31 105 GLY A N 1
ATOM 771 C CA . GLY A 1 105 ? 3.352 -8.406 0.921 1 98.31 105 GLY A CA 1
ATOM 772 C C . GLY A 1 105 ? 1.936 -8.164 0.428 1 98.31 105 GLY A C 1
ATOM 773 O O . GLY A 1 105 ? 1.473 -7.027 0.382 1 98.31 105 GLY A O 1
ATOM 774 N N . LEU A 1 106 ? 1.366 -9.195 -0.043 1 98.38 106 LEU A N 1
ATOM 775 C CA . LEU A 1 106 ? -0.003 -9.25 -0.542 1 98.38 106 LEU A CA 1
ATOM 776 C C . LEU A 1 106 ? -0.864 -10.156 0.325 1 98.38 106 LEU A C 1
ATOM 778 O O . LEU A 1 106 ? -0.402 -11.211 0.779 1 98.38 106 LEU A O 1
ATOM 782 N N . VAL A 1 107 ? -2.084 -9.75 0.577 1 97.56 107 VAL A N 1
ATOM 783 C CA . VAL A 1 107 ? -3.08 -10.703 1.046 1 97.56 107 VAL A CA 1
ATOM 784 C C . VAL A 1 107 ? -3.686 -11.445 -0.145 1 97.56 107 VAL A C 1
ATOM 786 O O . VAL A 1 107 ? -4.223 -10.82 -1.062 1 97.56 107 VAL A O 1
ATOM 789 N N . VAL A 1 108 ? -3.58 -12.742 -0.122 1 97 108 VAL A N 1
ATOM 790 C CA . VAL A 1 108 ? -4.016 -13.586 -1.229 1 97 108 VAL A CA 1
ATOM 791 C C . VAL A 1 108 ? -5.145 -14.508 -0.763 1 97 108 VAL A C 1
ATOM 793 O O . VAL A 1 108 ? -5.035 -15.156 0.28 1 97 108 VAL A O 1
ATOM 796 N N . GLU A 1 109 ? -6.203 -14.43 -1.443 1 94.38 109 GLU A N 1
ATOM 797 C CA . GLU A 1 109 ? -7.266 -15.414 -1.258 1 94.38 109 GLU A CA 1
ATOM 798 C C . GLU A 1 109 ? -6.988 -16.672 -2.064 1 94.38 109 GLU A C 1
ATOM 800 O O . GLU A 1 109 ? -6.785 -16.609 -3.279 1 94.38 109 GLU A O 1
ATOM 805 N N . THR A 1 110 ? -6.777 -17.766 -1.369 1 91.75 110 THR A N 1
ATOM 806 C CA . THR A 1 110 ? -6.547 -19.047 -2.018 1 91.75 110 THR A CA 1
ATOM 807 C C . THR A 1 110 ? -7.82 -19.875 -2.031 1 91.75 110 THR A C 1
ATOM 809 O O . THR A 1 110 ? -8.586 -19.875 -1.066 1 91.75 110 THR A O 1
ATOM 812 N N . GLY A 1 111 ? -8.688 -19.812 -3.006 1 75.5 111 GLY A N 1
ATOM 813 C CA . GLY A 1 111 ? -9.883 -20.641 -3.07 1 75.5 111 GLY A CA 1
ATOM 814 C C . GLY A 1 111 ? -9.617 -22.094 -2.748 1 75.5 111 GLY A C 1
ATOM 815 O O . GLY A 1 111 ? -8.477 -22.562 -2.832 1 75.5 111 GLY A O 1
ATOM 816 N N . GLY A 1 112 ? -10.836 -22.875 -2.428 1 67.94 112 GLY A N 1
ATOM 817 C CA . GLY A 1 112 ? -11.164 -24.266 -2.158 1 67.94 112 GLY A CA 1
ATOM 818 C C . GLY A 1 112 ? -10.016 -25.219 -2.467 1 67.94 112 GLY A C 1
ATOM 819 O O . GLY A 1 112 ? -10.25 -26.375 -2.832 1 67.94 112 GLY A O 1
ATOM 820 N N . PHE A 1 113 ? -8.773 -24.703 -2.65 1 58.06 113 PHE A N 1
ATOM 821 C CA . PHE A 1 113 ? -7.746 -25.656 -3.055 1 58.06 113 PHE A CA 1
ATOM 822 C C . PHE A 1 113 ? -7.855 -26.953 -2.242 1 58.06 113 PHE A C 1
ATOM 824 O O . PHE A 1 113 ? -7.953 -28.031 -2.807 1 58.06 113 PHE A O 1
ATOM 831 N N . LEU A 1 114 ? -7.633 -26.938 -0.968 1 55.09 114 LEU A N 1
ATOM 832 C CA . LEU A 1 114 ? -7.594 -28.141 -0.143 1 55.09 114 LEU A CA 1
ATOM 833 C C . LEU A 1 114 ? -8.938 -28.375 0.539 1 55.09 114 LEU A C 1
ATOM 835 O O . LEU A 1 114 ? -9 -29.031 1.586 1 55.09 114 LEU A O 1
ATOM 839 N N . ASP A 1 115 ? -9.922 -28 -0.069 1 62.38 115 ASP A N 1
ATOM 840 C CA . ASP A 1 115 ? -11.242 -28.266 0.499 1 62.38 115 ASP A CA 1
ATOM 841 C C . ASP A 1 115 ? -11.508 -27.375 1.708 1 62.38 115 ASP A C 1
ATOM 843 O O . ASP A 1 115 ? -12.422 -27.625 2.492 1 62.38 115 ASP A O 1
ATOM 847 N N . ILE A 1 116 ? -10.508 -26.625 2.047 1 62.19 116 ILE A N 1
ATOM 848 C CA . ILE A 1 116 ? -10.664 -25.828 3.26 1 62.19 116 ILE A CA 1
ATOM 849 C C . ILE A 1 116 ? -11.234 -24.469 2.906 1 62.19 116 ILE A C 1
ATOM 851 O O . ILE A 1 116 ? -11.219 -23.547 3.729 1 62.19 116 ILE A O 1
ATOM 855 N N . GLY A 1 117 ? -12.281 -24.422 2.344 1 74.88 117 GLY A N 1
ATOM 856 C CA . GLY A 1 117 ? -12.914 -23.141 2.092 1 74.88 117 GLY A CA 1
ATOM 857 C C . GLY A 1 117 ? -11.93 -22.047 1.71 1 74.88 117 GLY A C 1
ATOM 858 O O . GLY A 1 117 ? -10.727 -22.297 1.586 1 74.88 117 GLY A O 1
ATOM 859 N N . ASP A 1 118 ? -12.242 -20.953 1.401 1 83.25 118 ASP A N 1
ATOM 8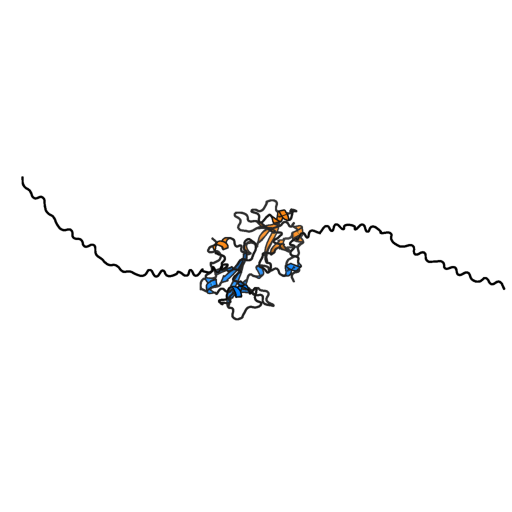60 C CA . ASP A 1 118 ? -11.398 -19.812 1.017 1 83.25 118 ASP A CA 1
ATOM 861 C C . ASP A 1 118 ? -10.586 -19.312 2.203 1 83.25 118 ASP A C 1
ATOM 863 O O . ASP A 1 118 ? -11.078 -19.281 3.332 1 83.25 118 ASP A O 1
ATOM 867 N N . SER A 1 119 ? -9.273 -19.281 2.027 1 87.75 119 SER A N 1
ATOM 868 C CA . SER A 1 119 ? -8.359 -18.734 3.027 1 87.75 119 SER A CA 1
ATOM 869 C C . SER A 1 119 ? -7.66 -17.484 2.52 1 87.75 119 SER A C 1
ATOM 871 O O . SER A 1 119 ? -7.508 -17.297 1.311 1 87.75 119 SER A O 1
ATOM 873 N N . HIS A 1 120 ? -7.449 -16.562 3.416 1 93.38 120 HIS A N 1
ATOM 874 C CA . HIS A 1 120 ? -6.625 -15.398 3.135 1 93.38 120 HIS A CA 1
ATOM 875 C C . HIS A 1 120 ? -5.27 -15.5 3.828 1 93.38 120 HIS A C 1
ATOM 877 O O . HIS A 1 120 ? -5.203 -15.688 5.047 1 93.38 120 HIS A O 1
ATOM 883 N N . VAL A 1 121 ? -4.25 -15.445 3.084 1 94.69 121 VAL A N 1
ATOM 884 C CA . VAL A 1 121 ? -2.898 -15.562 3.619 1 94.69 121 VAL A CA 1
ATOM 885 C C . VAL A 1 121 ? -2.047 -14.398 3.121 1 94.69 121 VAL A C 1
ATOM 887 O O . VAL A 1 121 ? -2.404 -13.727 2.148 1 94.69 121 VAL A O 1
ATOM 890 N N . ILE A 1 122 ? -0.935 -14.133 3.814 1 96.19 122 ILE A N 1
ATOM 891 C CA . ILE A 1 122 ? 0.015 -13.125 3.359 1 96.19 122 ILE A CA 1
ATOM 892 C C . ILE A 1 122 ? 1.159 -13.797 2.604 1 96.19 122 ILE A C 1
ATOM 894 O O . ILE A 1 122 ? 1.823 -14.688 3.135 1 96.19 122 ILE A O 1
ATOM 898 N N . VAL A 1 123 ? 1.305 -13.461 1.362 1 97.44 123 VAL A N 1
ATOM 899 C CA . VAL A 1 123 ? 2.514 -13.789 0.612 1 97.44 123 VAL A CA 1
ATOM 900 C C . VAL A 1 123 ? 3.479 -12.609 0.646 1 97.44 123 VAL A C 1
ATOM 902 O O . VAL A 1 123 ? 3.16 -11.523 0.153 1 97.44 123 VAL A O 1
ATOM 905 N N . THR A 1 124 ? 4.621 -12.805 1.209 1 97.31 124 THR A N 1
ATOM 906 C CA . THR A 1 124 ? 5.555 -11.703 1.426 1 97.31 124 THR A CA 1
ATOM 907 C C . THR A 1 124 ? 6.148 -11.227 0.103 1 97.31 124 THR A C 1
ATOM 909 O O . THR A 1 124 ? 6.215 -11.992 -0.863 1 97.31 124 THR A O 1
ATOM 912 N N . SER A 1 125 ? 6.574 -9.984 0.068 1 97.25 125 SER A N 1
ATOM 913 C CA . SER A 1 125 ? 7.164 -9.391 -1.125 1 97.25 125 SER A CA 1
ATOM 914 C C . SER A 1 125 ? 8.398 -10.164 -1.574 1 97.25 125 SER A C 1
ATOM 916 O O . SER A 1 125 ? 8.742 -10.156 -2.758 1 97.25 125 SER A O 1
ATOM 918 N N . ASP A 1 126 ? 9.094 -10.883 -0.675 1 95.75 126 ASP A N 1
ATOM 919 C CA . ASP A 1 126 ? 10.258 -11.688 -1.03 1 95.75 126 ASP A CA 1
ATOM 920 C C . ASP A 1 126 ? 9.852 -12.906 -1.855 1 95.75 126 ASP A C 1
ATOM 922 O O . ASP A 1 126 ? 10.672 -13.484 -2.566 1 95.75 126 ASP A O 1
ATOM 926 N N . ASP A 1 127 ? 8.555 -13.273 -1.75 1 96.44 127 ASP A N 1
ATOM 927 C CA . ASP A 1 127 ? 8.133 -14.516 -2.383 1 96.44 127 ASP A CA 1
ATOM 928 C C . ASP A 1 127 ? 7.191 -14.242 -3.559 1 96.44 127 ASP A C 1
ATOM 930 O O . ASP A 1 127 ? 6.578 -15.164 -4.098 1 96.44 127 ASP A O 1
ATOM 934 N N . VAL A 1 128 ? 7.062 -13.047 -3.924 1 97.5 128 VAL A N 1
ATOM 935 C CA . VAL A 1 128 ? 6.16 -12.719 -5.027 1 97.5 128 VAL A CA 1
ATOM 936 C C . VAL A 1 128 ? 6.844 -11.75 -5.98 1 97.5 128 VAL A C 1
ATOM 938 O O . VAL A 1 128 ? 7.688 -10.945 -5.566 1 97.5 128 VAL A O 1
ATOM 941 N N . ARG A 1 129 ? 6.539 -11.828 -7.258 1 97.19 129 ARG A N 1
ATOM 942 C CA . ARG A 1 129 ? 6.941 -10.891 -8.297 1 97.19 129 ARG A CA 1
ATOM 943 C C . ARG A 1 129 ? 5.734 -10.414 -9.102 1 97.19 129 ARG A C 1
ATOM 945 O O . ARG A 1 129 ? 4.812 -11.188 -9.367 1 97.19 129 ARG A O 1
ATOM 952 N N . MET A 1 130 ? 5.805 -9.172 -9.445 1 96.88 130 MET A N 1
ATOM 953 C CA . MET A 1 130 ? 4.777 -8.625 -10.328 1 96.88 130 MET A CA 1
ATOM 954 C C . MET A 1 130 ? 4.973 -9.117 -11.758 1 96.88 130 MET A C 1
ATOM 956 O O . MET A 1 130 ? 6.102 -9.336 -12.203 1 96.88 130 MET A O 1
ATOM 960 N N . VAL A 1 131 ? 3.861 -9.32 -12.43 1 96.06 131 VAL A N 1
ATOM 961 C CA . VAL A 1 131 ? 3.824 -9.609 -13.859 1 96.06 131 VAL A CA 1
ATOM 962 C C . VAL A 1 131 ? 3.117 -8.469 -14.602 1 96.06 131 VAL A C 1
ATOM 964 O O . VAL A 1 131 ? 1.948 -8.18 -14.328 1 96.06 131 VAL A O 1
ATOM 967 N N . ARG A 1 132 ? 3.781 -7.781 -15.352 1 88.5 132 ARG A N 1
ATOM 968 C CA . ARG A 1 132 ? 3.193 -6.715 -16.156 1 88.5 132 ARG A CA 1
ATOM 969 C C . ARG A 1 132 ? 3.174 -7.098 -17.641 1 88.5 132 ARG A C 1
ATOM 971 O O . ARG A 1 132 ? 4.191 -6.992 -18.328 1 88.5 132 ARG A O 1
ATOM 978 N N . SER A 1 133 ? 2.045 -7.512 -18.031 1 83.81 133 SER A N 1
ATOM 979 C CA . SER A 1 133 ? 1.896 -7.898 -19.422 1 83.81 133 SER A CA 1
ATOM 980 C C . SER A 1 133 ? 1.513 -6.699 -20.297 1 83.81 133 SER A C 1
ATOM 982 O O . SER A 1 133 ? 0.689 -5.875 -19.891 1 83.81 133 SER A O 1
ATOM 984 N N . ALA A 1 134 ? 2.152 -6.594 -21.391 1 79.38 134 ALA A N 1
ATOM 985 C CA . ALA A 1 134 ? 1.816 -5.52 -22.328 1 79.38 134 ALA A CA 1
ATOM 986 C C . ALA A 1 134 ? 0.346 -5.582 -22.734 1 79.38 134 ALA A C 1
ATOM 988 O O . ALA A 1 134 ? -0.194 -6.664 -22.969 1 79.38 134 ALA A O 1
ATOM 989 N N . GLY A 1 135 ? -0.337 -4.418 -22.703 1 77.94 135 GLY A N 1
ATOM 990 C CA . GLY A 1 135 ? -1.716 -4.348 -23.156 1 77.94 135 GLY A CA 1
ATOM 991 C C . GLY A 1 135 ? -2.721 -4.742 -22.094 1 77.94 135 GLY A C 1
ATOM 992 O O . GLY A 1 135 ? -3.926 -4.777 -22.344 1 77.94 135 GLY A O 1
ATOM 993 N N . VAL A 1 136 ? -2.195 -5.312 -21.016 1 70.94 136 VAL A N 1
ATOM 994 C CA . VAL A 1 136 ? -3.082 -5.711 -19.922 1 70.94 136 VAL A CA 1
ATOM 995 C C . VAL A 1 136 ? -3.035 -4.672 -18.812 1 70.94 136 VAL A C 1
ATOM 997 O O . VAL A 1 136 ? -1.954 -4.289 -18.359 1 70.94 136 VAL A O 1
ATOM 1000 N N . ASP A 1 137 ? -4.168 -4.184 -18.391 1 76 137 ASP A N 1
ATOM 1001 C CA . ASP A 1 137 ? -4.254 -3.111 -17.406 1 76 137 ASP A CA 1
ATOM 1002 C C . ASP A 1 137 ? -4.16 -3.664 -15.992 1 76 137 ASP A C 1
ATOM 1004 O O . ASP A 1 137 ? -3.746 -2.957 -15.07 1 76 137 ASP A O 1
ATOM 1008 N N . GLN A 1 138 ? -4.473 -4.949 -15.922 1 84 138 GLN A N 1
ATOM 1009 C CA . GLN A 1 138 ? -4.508 -5.527 -14.586 1 84 138 GLN A CA 1
ATOM 1010 C C . GLN A 1 138 ? -3.158 -6.141 -14.219 1 84 138 GLN A C 1
ATOM 1012 O O . GLN A 1 138 ? -2.539 -6.828 -15.031 1 84 138 GLN A O 1
ATOM 1017 N N . TYR A 1 139 ? -2.691 -5.875 -13.039 1 92.94 139 TYR A N 1
ATOM 1018 C CA . TYR A 1 139 ? -1.475 -6.504 -12.539 1 92.94 139 TYR A CA 1
ATOM 1019 C C . TYR A 1 139 ? -1.733 -7.953 -12.141 1 92.94 139 TYR A C 1
ATOM 1021 O O . TYR A 1 139 ? -2.807 -8.281 -11.633 1 92.94 139 TYR A O 1
ATOM 1029 N N . SER A 1 140 ? -0.834 -8.773 -12.477 1 96.94 140 SER A N 1
ATOM 1030 C CA . SER A 1 140 ? -0.773 -10.133 -11.945 1 96.94 140 SER A CA 1
ATOM 1031 C C . SER A 1 140 ? 0.53 -10.367 -11.188 1 96.94 140 SER A C 1
ATOM 1033 O O . SER A 1 140 ? 1.413 -9.508 -11.18 1 96.94 140 SER A O 1
ATOM 1035 N N . PHE A 1 141 ? 0.591 -11.555 -10.555 1 98.19 141 PHE A N 1
ATOM 1036 C CA . PHE A 1 141 ? 1.727 -11.883 -9.703 1 98.19 141 PHE A CA 1
ATOM 1037 C C . PHE A 1 141 ? 2.115 -13.344 -9.852 1 98.19 141 PHE A C 1
ATOM 1039 O O . PHE A 1 141 ? 1.284 -14.18 -10.211 1 98.19 141 PHE A O 1
ATOM 1046 N N . VAL A 1 142 ? 3.332 -13.625 -9.547 1 98.12 142 VAL A N 1
ATOM 1047 C CA . VAL A 1 142 ? 3.801 -15 -9.492 1 98.12 142 VAL A CA 1
ATOM 1048 C C . VAL A 1 142 ? 4.609 -15.219 -8.211 1 98.12 142 VAL A C 1
ATOM 1050 O O . VAL A 1 142 ? 5.379 -14.352 -7.801 1 98.12 142 VAL A O 1
ATOM 1053 N N . THR A 1 143 ? 4.359 -16.297 -7.605 1 97.69 143 THR A N 1
ATOM 1054 C CA . THR A 1 143 ? 5.082 -16.688 -6.398 1 97.69 143 THR A CA 1
ATOM 1055 C C . THR A 1 143 ? 5.875 -17.969 -6.625 1 97.69 143 THR A C 1
ATOM 1057 O O . THR A 1 143 ? 5.527 -18.781 -7.488 1 97.69 143 THR A O 1
ATOM 1060 N N . ARG A 1 144 ? 6.91 -18.141 -5.902 1 96.31 144 ARG A N 1
ATOM 1061 C CA . ARG A 1 144 ? 7.684 -19.375 -5.953 1 96.31 144 ARG A CA 1
ATOM 1062 C C . ARG A 1 144 ? 7.094 -20.438 -5.023 1 96.31 144 ARG A C 1
ATOM 1064 O O . ARG A 1 144 ? 7.559 -21.578 -4.996 1 96.31 144 ARG A O 1
ATOM 1071 N N . LEU A 1 145 ? 6.113 -20.047 -4.16 1 95 145 LEU A N 1
ATOM 1072 C CA . LEU A 1 145 ? 5.426 -21 -3.297 1 95 145 LEU A CA 1
ATOM 1073 C C . LEU A 1 145 ? 4.5 -21.891 -4.109 1 95 145 LEU A C 1
ATOM 1075 O O . LEU A 1 145 ? 3.826 -21.422 -5.031 1 95 145 LEU A O 1
ATOM 1079 N N . SER A 1 146 ? 4.531 -23.141 -3.729 1 93 146 SER A N 1
ATOM 1080 C CA . SER A 1 146 ? 3.543 -24.047 -4.309 1 93 146 SER A CA 1
ATOM 1081 C C . SER A 1 146 ? 2.152 -23.781 -3.736 1 93 146 SER A C 1
ATOM 1083 O O . SER A 1 146 ? 2.012 -23.078 -2.729 1 93 146 SER A O 1
ATOM 1085 N N . GLU A 1 147 ? 1.111 -24.328 -4.438 1 91.31 147 GLU A N 1
ATOM 1086 C CA . GLU A 1 147 ? -0.254 -24.234 -3.93 1 91.31 147 GLU A CA 1
ATOM 1087 C C . GLU A 1 147 ? -0.355 -24.781 -2.506 1 91.31 147 GLU A C 1
ATOM 1089 O O . GLU A 1 147 ? -1.022 -24.188 -1.656 1 91.31 147 GLU A O 1
ATOM 1094 N N . GLU A 1 148 ? 0.343 -25.969 -2.246 1 88.62 148 GLU A N 1
ATOM 1095 C CA . GLU A 1 148 ? 0.327 -26.578 -0.923 1 88.62 148 GLU A CA 1
ATOM 1096 C C . GLU A 1 148 ? 0.989 -25.672 0.115 1 88.62 148 GLU A C 1
ATOM 1098 O O . GLU A 1 148 ? 0.481 -25.531 1.229 1 88.62 148 GLU A O 1
ATOM 1103 N N . GLN A 1 149 ? 2.152 -25.109 -0.251 1 91.38 149 GLN A N 1
ATOM 1104 C CA . GLN A 1 149 ? 2.84 -24.203 0.663 1 91.38 149 GLN A CA 1
ATOM 1105 C C . GLN A 1 149 ? 1.976 -23 0.99 1 91.38 149 GLN A C 1
ATOM 1107 O O . GLN A 1 149 ? 1.924 -22.562 2.141 1 91.38 149 GLN A O 1
ATOM 1112 N N . LEU A 1 150 ? 1.312 -22.453 -0.031 1 92.38 150 LEU A N 1
ATOM 1113 C CA . LEU A 1 150 ? 0.42 -21.312 0.146 1 92.38 150 LEU A CA 1
ATOM 1114 C C . LEU A 1 150 ? -0.725 -21.656 1.093 1 92.38 150 LEU A C 1
ATOM 1116 O O . LEU A 1 150 ? -1.06 -20.875 1.981 1 92.38 150 LEU A O 1
ATOM 1120 N N . ALA A 1 151 ? -1.292 -22.828 0.946 1 87.06 151 ALA A N 1
ATOM 1121 C CA . ALA A 1 151 ? -2.434 -23.266 1.743 1 87.06 151 ALA A CA 1
ATOM 1122 C C . ALA A 1 151 ? -2.033 -23.484 3.199 1 87.06 151 ALA A C 1
ATOM 1124 O O . ALA A 1 151 ? -2.889 -23.516 4.086 1 87.06 151 ALA A O 1
ATOM 1125 N N . ASN A 1 152 ? -0.75 -23.641 3.457 1 88.06 152 ASN A N 1
ATOM 1126 C CA . ASN A 1 152 ? -0.282 -23.953 4.805 1 88.06 152 ASN A CA 1
ATOM 1127 C C . ASN A 1 152 ? 0.212 -22.703 5.527 1 88.06 152 ASN A C 1
ATOM 1129 O O . ASN A 1 152 ? 0.628 -22.781 6.684 1 88.06 152 ASN A O 1
ATOM 1133 N N . LEU A 1 153 ? 0.174 -21.625 4.801 1 90.44 153 LEU A N 1
ATOM 1134 C CA . LEU A 1 153 ? 0.497 -20.375 5.48 1 90.44 153 LEU A CA 1
ATOM 1135 C C . LEU A 1 153 ? -0.569 -20.031 6.516 1 90.44 153 LEU A C 1
ATOM 1137 O O . LEU A 1 153 ? -1.729 -20.422 6.371 1 90.44 153 LEU A O 1
ATOM 1141 N N . PRO A 1 154 ? -0.103 -19.281 7.547 1 89.5 154 PRO A N 1
ATOM 1142 C CA . PRO A 1 154 ? -1.109 -18.828 8.508 1 89.5 154 PRO A CA 1
ATOM 1143 C C . PRO A 1 154 ? -2.152 -17.906 7.883 1 89.5 154 PRO A C 1
ATOM 1145 O O . PRO A 1 154 ? -1.819 -17.078 7.031 1 89.5 154 PRO A O 1
ATOM 1148 N N . GLU A 1 155 ? -3.424 -18.047 8.219 1 88.5 155 GLU A N 1
ATOM 1149 C CA . GLU A 1 155 ? -4.504 -17.219 7.707 1 88.5 155 GLU A CA 1
ATOM 1150 C C . GLU A 1 155 ? -4.5 -15.844 8.367 1 88.5 155 GLU A C 1
ATOM 1152 O O . GLU A 1 155 ? -4.227 -15.719 9.562 1 88.5 155 GLU A O 1
ATOM 1157 N N . VAL A 1 156 ? -4.945 -14.875 7.477 1 85.69 156 VAL A N 1
ATOM 1158 C CA . VAL A 1 156 ? -5.121 -13.516 7.973 1 85.69 156 VAL A CA 1
ATOM 1159 C C . VAL A 1 156 ? -6.348 -13.453 8.883 1 85.69 156 VAL A C 1
ATOM 1161 O O . VAL A 1 156 ? -7.414 -13.969 8.539 1 85.69 156 VAL A O 1
ATOM 1164 N N . GLY A 1 157 ? -6.395 -12.828 10.094 1 72.19 157 GLY A N 1
ATOM 1165 C CA . GLY A 1 157 ? -7.461 -12.797 11.078 1 72.19 157 GLY A CA 1
ATOM 1166 C C . GLY A 1 157 ? -7.363 -13.914 12.102 1 72.19 157 GLY A C 1
ATOM 1167 O O . GLY A 1 157 ? -7.898 -13.805 13.203 1 72.19 157 GLY A O 1
ATOM 1168 N N . GLU A 1 158 ? -7.254 -15.141 11.75 1 56.47 158 GLU A N 1
ATOM 1169 C CA . GLU A 1 158 ? -7.141 -16.172 12.766 1 56.47 158 GLU A CA 1
ATOM 1170 C C . GLU A 1 158 ? -6.141 -15.773 13.852 1 56.47 158 GLU A C 1
ATOM 1172 O O . GLU A 1 158 ? -6.441 -15.859 15.047 1 56.47 158 GLU A O 1
ATOM 1177 N N . ASN A 1 159 ? -4.949 -15.625 13.664 1 46.44 159 ASN A N 1
ATOM 1178 C CA . ASN A 1 159 ? -4.004 -15.414 14.758 1 46.44 159 ASN A CA 1
ATOM 1179 C C . ASN A 1 159 ? -3.877 -13.93 15.109 1 46.44 159 ASN A C 1
ATOM 1181 O O . ASN A 1 159 ? -3.014 -13.547 15.898 1 46.44 159 ASN A O 1
ATOM 1185 N N . TRP A 1 160 ? -4.473 -13.055 14.406 1 41.34 160 TRP A N 1
ATOM 1186 C CA . TRP A 1 160 ? -4.293 -11.664 14.797 1 41.34 160 TRP A CA 1
ATOM 1187 C C . TRP A 1 160 ? -5.188 -11.305 15.977 1 41.34 160 TRP A C 1
ATOM 1189 O O . TRP A 1 160 ? -5.062 -10.227 16.562 1 41.34 160 TRP A O 1
ATOM 1199 N N . TRP A 1 161 ? -6.238 -12.031 16.266 1 30.7 161 TRP A N 1
ATOM 1200 C CA . TRP A 1 161 ? -6.949 -11.836 17.531 1 30.7 161 TRP A CA 1
ATOM 1201 C C . TRP A 1 161 ? -6.246 -12.555 18.672 1 30.7 161 TRP A C 1
ATOM 1203 O O . TRP A 1 161 ? -5.605 -13.594 18.453 1 30.7 161 TRP A O 1
ATOM 1213 N N . MET B 1 1 ? 24.578 -68.875 87 1 24.19 1 MET B N 1
ATOM 1214 C CA . MET B 1 1 ? 23.938 -69.812 86.062 1 24.19 1 MET B CA 1
ATOM 1215 C C . MET B 1 1 ? 24.594 -69.75 84.688 1 24.19 1 MET B C 1
ATOM 1217 O O . MET B 1 1 ? 25.156 -68.75 84.312 1 24.19 1 MET B O 1
ATOM 1221 N N . HIS B 1 2 ? 24.453 -70.625 83.688 1 27.33 2 HIS B N 1
ATOM 1222 C CA . HIS B 1 2 ? 25.141 -71.25 82.562 1 27.33 2 HIS B CA 1
ATOM 1223 C C . HIS B 1 2 ? 25.062 -70.375 81.312 1 27.33 2 HIS B C 1
ATOM 1225 O O . HIS B 1 2 ? 26.047 -70.188 80.625 1 27.33 2 HIS B O 1
ATOM 1231 N N . ILE B 1 3 ? 23.891 -69.688 80.75 1 28.3 3 ILE B N 1
ATOM 1232 C CA . ILE B 1 3 ? 23.562 -70.25 79.438 1 28.3 3 ILE B CA 1
ATOM 1233 C C . ILE B 1 3 ? 24.484 -69.625 78.375 1 28.3 3 ILE B C 1
ATOM 1235 O O . ILE B 1 3 ? 25 -68.5 78.562 1 28.3 3 ILE B O 1
ATOM 1239 N N . ARG B 1 4 ? 24.125 -69.75 77.062 1 25.7 4 ARG B N 1
ATOM 1240 C CA . ARG B 1 4 ? 24.531 -70.312 75.75 1 25.7 4 ARG B CA 1
ATOM 1241 C C . ARG B 1 4 ? 24.859 -69.125 74.812 1 25.7 4 ARG B C 1
ATOM 1243 O O . ARG B 1 4 ? 23.953 -68.5 74.25 1 25.7 4 ARG B O 1
ATOM 1250 N N . LYS B 1 5 ? 25.547 -68.062 75.125 1 37.16 5 LYS B N 1
ATOM 1251 C CA . LYS B 1 5 ? 25.359 -67.062 74.062 1 37.16 5 LYS B CA 1
ATOM 1252 C C . LYS B 1 5 ? 25.688 -67.625 72.688 1 37.16 5 LYS B C 1
ATOM 1254 O O . LYS B 1 5 ? 26.734 -68.25 72.5 1 37.16 5 LYS B O 1
ATOM 1259 N N . MET B 1 6 ? 24.719 -67.625 71.688 1 26.58 6 MET B N 1
ATOM 1260 C CA . MET B 1 6 ? 24.5 -68.25 70.375 1 26.58 6 MET B CA 1
ATOM 1261 C C . MET B 1 6 ? 25.531 -67.688 69.375 1 26.58 6 MET B C 1
ATOM 1263 O O . MET B 1 6 ? 25.938 -66.562 69.438 1 26.58 6 MET B O 1
ATOM 1267 N N . THR B 1 7 ? 26 -68.438 68.312 1 30.25 7 THR B N 1
ATOM 1268 C CA . THR B 1 7 ? 27.047 -68.75 67.375 1 30.25 7 THR B CA 1
ATOM 1269 C C . THR B 1 7 ? 26.891 -67.938 66.062 1 30.25 7 THR B C 1
ATOM 1271 O O . THR B 1 7 ? 27.859 -67.688 65.375 1 30.25 7 THR B O 1
ATOM 1274 N N . LEU B 1 8 ? 25.688 -67.188 65.75 1 28.48 8 LEU B N 1
ATOM 1275 C CA . LEU B 1 8 ? 25.344 -67.625 64.438 1 28.48 8 LEU B CA 1
ATOM 1276 C C . LEU B 1 8 ? 26.359 -67.062 63.406 1 28.48 8 LEU B C 1
ATOM 1278 O O . LEU B 1 8 ? 27.016 -66.062 63.656 1 28.48 8 LEU B O 1
ATOM 1282 N N . THR B 1 9 ? 26.172 -67.375 62.031 1 27.84 9 THR B N 1
ATOM 1283 C CA . THR B 1 9 ? 26.781 -67.938 60.812 1 27.84 9 THR B CA 1
ATOM 1284 C C . THR B 1 9 ? 27.281 -66.812 59.938 1 27.84 9 THR B C 1
ATOM 1286 O O . THR B 1 9 ? 26.859 -65.625 60.062 1 27.84 9 THR B O 1
ATOM 1289 N N . THR B 1 10 ? 27.547 -67 58.656 1 29.5 10 THR B N 1
ATOM 1290 C CA . THR B 1 10 ? 28.547 -67.125 57.594 1 29.5 10 THR B CA 1
ATOM 1291 C C . THR B 1 10 ? 28.297 -66.062 56.5 1 29.5 10 THR B C 1
ATOM 1293 O O . THR B 1 10 ? 27.406 -66.25 55.656 1 29.5 10 THR B O 1
ATOM 1296 N N . ALA B 1 11 ? 27.844 -64.75 56.719 1 30.2 11 ALA B N 1
ATOM 1297 C CA . ALA B 1 11 ? 27.266 -64.125 55.562 1 30.2 11 ALA B CA 1
ATOM 1298 C C . ALA B 1 11 ? 28.328 -63.938 54.469 1 30.2 11 ALA B C 1
ATOM 1300 O O . ALA B 1 11 ? 29.328 -63.25 54.656 1 30.2 11 ALA B O 1
ATOM 1301 N N . THR B 1 12 ? 28.453 -64.75 53.344 1 27.17 12 THR B N 1
ATOM 1302 C CA . THR B 1 12 ? 29.453 -64.938 52.281 1 27.17 12 THR B CA 1
ATOM 1303 C C . THR B 1 12 ? 29.281 -63.906 51.188 1 27.17 12 THR B C 1
ATOM 1305 O O . THR B 1 12 ? 30.219 -63.594 50.438 1 27.17 12 THR B O 1
ATOM 1308 N N . LEU B 1 13 ? 28.391 -62.812 51.094 1 27.16 13 LEU B N 1
ATOM 1309 C CA . LEU B 1 13 ? 27.938 -62.656 49.719 1 27.16 13 LEU B CA 1
ATOM 1310 C C . LEU B 1 13 ? 29.078 -62.125 48.844 1 27.16 13 LEU B C 1
ATOM 1312 O O . LEU B 1 13 ? 29.766 -61.188 49.188 1 27.16 13 LEU B O 1
ATOM 1316 N N . ALA B 1 14 ? 29.297 -62.719 47.594 1 26.25 14 ALA B N 1
ATOM 1317 C CA . ALA B 1 14 ? 30.234 -62.812 46.469 1 26.25 14 ALA B CA 1
ATOM 1318 C C . ALA B 1 14 ? 30.141 -61.594 45.562 1 26.25 14 ALA B C 1
ATOM 1320 O O . ALA B 1 14 ? 29.109 -61.344 44.938 1 26.25 14 ALA B O 1
ATOM 1321 N N . LEU B 1 15 ? 30.562 -60.344 45.781 1 28.73 15 LEU B N 1
ATOM 1322 C CA . LEU B 1 15 ? 30.438 -59.188 44.906 1 28.73 15 LEU B CA 1
ATOM 1323 C C . LEU B 1 15 ? 31.188 -59.375 43.594 1 28.73 15 LEU B C 1
ATOM 1325 O O . LEU B 1 15 ? 32.406 -59.5 43.594 1 28.73 15 LEU B O 1
ATOM 1329 N N . ALA B 1 16 ? 30.469 -60.031 42.625 1 24.83 16 ALA B N 1
ATOM 1330 C CA . ALA B 1 16 ? 30.984 -60.438 41.312 1 24.83 16 ALA B CA 1
ATOM 1331 C C . ALA B 1 16 ? 31.641 -59.281 40.594 1 24.83 16 ALA B C 1
ATOM 1333 O O . ALA B 1 16 ? 31.375 -58.094 40.906 1 24.83 16 ALA B O 1
ATOM 1334 N N . THR B 1 17 ? 32.156 -59.5 39.156 1 26.64 17 THR B N 1
ATOM 1335 C CA . THR B 1 17 ? 33.25 -59.469 38.188 1 26.64 17 THR B CA 1
ATOM 1336 C C . THR B 1 17 ? 33.094 -58.25 37.25 1 26.64 17 THR B C 1
ATOM 1338 O O . THR B 1 17 ? 34.031 -57.438 37.156 1 26.64 17 THR B O 1
ATOM 1341 N N . GLY B 1 18 ? 32.594 -58.25 35.75 1 26.73 18 GLY B N 1
ATOM 1342 C CA . GLY B 1 18 ? 33.375 -58.312 34.531 1 26.73 18 GLY B CA 1
ATOM 1343 C C . GLY B 1 18 ? 33.25 -57.031 33.719 1 26.73 18 GLY B C 1
ATOM 1344 O O . GLY B 1 18 ? 33.906 -56.875 32.688 1 26.73 18 GLY B O 1
ATOM 1345 N N . LEU B 1 19 ? 32.219 -56.062 33.688 1 27.47 19 LEU B N 1
ATOM 1346 C CA . LEU B 1 19 ? 31.688 -55.656 32.375 1 27.47 19 LEU B CA 1
ATOM 1347 C C . LEU B 1 19 ? 32.75 -54.875 31.609 1 27.47 19 LEU B C 1
ATOM 1349 O O . LEU B 1 19 ? 33.625 -54.25 32.219 1 27.47 19 LEU B O 1
ATOM 1353 N N . SER B 1 20 ? 32.625 -54.75 30.078 1 29.56 20 SER B N 1
ATOM 1354 C CA . SER B 1 20 ? 33.219 -54.625 28.75 1 29.56 20 SER B CA 1
ATOM 1355 C C . SER B 1 20 ? 33.594 -53.156 28.469 1 29.56 20 SER B C 1
ATOM 1357 O O . SER B 1 20 ? 33.062 -52.25 29.062 1 29.56 20 SER B O 1
ATOM 1359 N N . GLY B 1 21 ? 34.688 -52.906 27.672 1 31.77 21 GLY B N 1
ATOM 1360 C CA . GLY B 1 21 ? 35.656 -51.938 27.141 1 31.77 21 GLY B CA 1
ATOM 1361 C C . GLY B 1 21 ? 35.062 -51 26.141 1 31.77 21 GLY B C 1
ATOM 1362 O O . GLY B 1 21 ? 35.781 -50.312 25.406 1 31.77 21 GLY B O 1
ATOM 1363 N N . ALA B 1 22 ? 33.688 -50.938 25.891 1 31.78 22 ALA B N 1
ATOM 1364 C CA . ALA B 1 22 ? 33.344 -50.344 24.594 1 31.78 22 ALA B CA 1
ATOM 1365 C C . ALA B 1 22 ? 34 -48.969 24.422 1 31.78 22 ALA B C 1
ATOM 1367 O O . ALA B 1 22 ? 34.156 -48.219 25.391 1 31.78 22 ALA B O 1
ATOM 1368 N N . ALA B 1 23 ? 34.75 -48.875 23.344 1 34.41 23 ALA B N 1
ATOM 1369 C CA . ALA B 1 23 ? 35.469 -47.844 22.578 1 34.41 23 ALA B CA 1
ATOM 1370 C C . ALA B 1 23 ? 34.594 -46.625 22.359 1 34.41 23 ALA B C 1
ATOM 1372 O O . ALA B 1 23 ? 33.5 -46.719 21.797 1 34.41 23 ALA B O 1
ATOM 1373 N N . LEU B 1 24 ? 34.562 -45.594 23.219 1 27.72 24 LEU B N 1
ATOM 1374 C CA . LEU B 1 24 ? 33.938 -44.281 23.094 1 27.72 24 LEU B CA 1
ATOM 1375 C C . LEU B 1 24 ? 34.344 -43.625 21.766 1 27.72 24 LEU B C 1
ATOM 1377 O O . LEU B 1 24 ? 35.469 -43.156 21.625 1 27.72 24 LEU B O 1
ATOM 1381 N N . ALA B 1 25 ? 34.156 -44.312 20.578 1 32.34 25 ALA B N 1
ATOM 1382 C CA . ALA B 1 25 ? 34.344 -43.594 19.328 1 32.34 25 ALA B CA 1
ATOM 1383 C C . ALA B 1 25 ? 33.75 -42.188 19.406 1 32.34 25 ALA B C 1
ATOM 1385 O O . ALA B 1 25 ? 32.531 -42.031 19.625 1 32.34 25 ALA B O 1
ATOM 1386 N N . GLU B 1 26 ? 34.375 -41.25 19.953 1 31.53 26 GLU B N 1
ATOM 1387 C CA . GLU B 1 26 ? 33.969 -39.844 19.984 1 31.53 26 GLU B CA 1
ATOM 1388 C C . GLU B 1 26 ? 33.625 -39.344 18.578 1 31.53 26 GLU B C 1
ATOM 1390 O O . GLU B 1 26 ? 34.469 -39.344 17.688 1 31.53 26 GLU B O 1
ATOM 1395 N N . GLN B 1 27 ? 32.375 -39.75 17.969 1 29.66 27 GLN B N 1
ATOM 1396 C CA . GLN B 1 27 ? 31.766 -39.188 16.781 1 29.66 27 GLN B CA 1
ATOM 1397 C C . GLN B 1 27 ? 31.938 -37.688 16.703 1 29.66 27 GLN B C 1
ATOM 1399 O O . GLN B 1 27 ? 31.594 -36.969 17.656 1 29.66 27 GLN B O 1
ATOM 1404 N N . HIS B 1 28 ? 32.938 -37.188 16 1 30.86 28 HIS B N 1
ATOM 1405 C CA . HIS B 1 28 ? 33.156 -35.844 15.477 1 30.86 28 HIS B CA 1
ATOM 1406 C C . HIS B 1 28 ? 31.844 -35.25 14.945 1 30.86 28 HIS B C 1
ATOM 1408 O O . HIS B 1 28 ? 31.297 -35.75 13.961 1 30.86 28 HIS B O 1
ATOM 1414 N N . MET B 1 29 ? 30.922 -34.812 15.75 1 26.5 29 MET B N 1
ATOM 1415 C CA . MET B 1 29 ? 29.75 -34 15.383 1 26.5 29 MET B CA 1
ATOM 1416 C C . MET B 1 29 ? 30.141 -32.875 14.445 1 26.5 29 MET B C 1
ATOM 1418 O O . MET B 1 29 ? 30.891 -31.969 14.828 1 26.5 29 MET B O 1
ATOM 1422 N N . THR B 1 30 ? 30.719 -33.188 13.266 1 31.31 30 THR B N 1
ATOM 1423 C CA . THR B 1 30 ? 30.828 -32.094 12.305 1 31.31 30 THR B CA 1
ATOM 1424 C C . THR B 1 30 ? 29.562 -31.234 12.305 1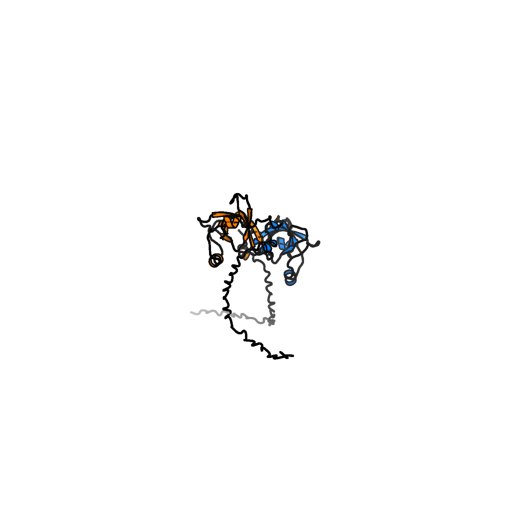 31.31 30 THR B C 1
ATOM 1426 O O . THR B 1 30 ? 28.453 -31.734 12.078 1 31.31 30 THR B O 1
ATOM 1429 N N . GLY B 1 31 ? 29.469 -30.297 13.227 1 28.42 31 GLY B N 1
ATOM 1430 C CA . GLY B 1 31 ? 28.516 -29.219 13.32 1 28.42 31 GLY B CA 1
ATOM 1431 C C . GLY B 1 31 ? 28.219 -28.547 11.984 1 28.42 31 GLY B C 1
ATOM 1432 O O . GLY B 1 31 ? 29.094 -27.891 11.422 1 28.42 31 GLY B O 1
ATOM 1433 N N . VAL B 1 32 ? 27.719 -29.297 10.977 1 29.56 32 VAL B N 1
ATOM 1434 C CA . VAL B 1 32 ? 27.125 -28.578 9.844 1 29.56 32 VAL B CA 1
ATOM 1435 C C . VAL B 1 32 ? 26.438 -27.312 10.344 1 29.56 32 VAL B C 1
ATOM 1437 O O . VAL B 1 32 ? 25.578 -27.375 11.234 1 29.56 32 VAL B O 1
ATOM 1440 N N . SER B 1 33 ? 27.141 -26.203 10.422 1 29.5 33 SER B N 1
ATOM 1441 C CA . SER B 1 33 ? 26.625 -24.844 10.531 1 29.5 33 SER B CA 1
ATOM 1442 C C . SER B 1 33 ? 25.375 -24.672 9.688 1 29.5 33 SER B C 1
ATOM 1444 O O . SER B 1 33 ? 25.391 -24.891 8.477 1 29.5 33 SER B O 1
ATOM 1446 N N . GLU B 1 34 ? 24.234 -25.047 10.172 1 28.17 34 GLU B N 1
ATOM 1447 C CA . GLU B 1 34 ? 22.938 -24.703 9.625 1 28.17 34 GLU B CA 1
ATOM 1448 C C . GLU B 1 34 ? 22.906 -23.266 9.109 1 28.17 34 GLU B C 1
ATOM 1450 O O . GLU B 1 34 ? 23.047 -22.328 9.891 1 28.17 34 GLU B O 1
ATOM 1455 N N . ASP B 1 35 ? 23.656 -23.031 8.078 1 30.62 35 ASP B N 1
ATOM 1456 C CA . ASP B 1 35 ? 23.5 -21.797 7.316 1 30.62 35 ASP B CA 1
ATOM 1457 C C . ASP B 1 35 ? 22.047 -21.328 7.316 1 30.62 35 ASP B C 1
ATOM 1459 O O . ASP B 1 35 ? 21.156 -22.062 6.883 1 30.62 35 ASP B O 1
ATOM 1463 N N . GLY B 1 36 ? 21.719 -20.625 8.32 1 27.2 36 GLY B N 1
ATOM 1464 C CA . GLY B 1 36 ? 20.516 -19.828 8.5 1 27.2 36 GLY B CA 1
ATOM 1465 C C . GLY B 1 36 ? 20.047 -19.156 7.219 1 27.2 36 GLY B C 1
ATOM 1466 O O . GLY B 1 36 ? 20.672 -18.219 6.734 1 27.2 36 GLY B O 1
ATOM 1467 N N . TYR B 1 37 ? 19.75 -19.891 6.211 1 26.06 37 TYR B N 1
ATOM 1468 C CA . TYR B 1 37 ? 18.906 -19.203 5.23 1 26.06 37 TYR B CA 1
ATOM 1469 C C . TYR B 1 37 ? 17.938 -18.25 5.91 1 26.06 37 TYR B C 1
ATOM 1471 O O . TYR B 1 37 ? 17.094 -18.672 6.695 1 26.06 37 TYR B O 1
ATOM 1479 N N . ALA B 1 38 ? 18.375 -17.047 6.262 1 29.14 38 ALA B N 1
ATOM 1480 C CA . ALA B 1 38 ? 17.484 -15.93 6.539 1 29.14 38 ALA B CA 1
ATOM 1481 C C . ALA B 1 38 ? 16.312 -15.906 5.559 1 29.14 38 ALA B C 1
ATOM 1483 O O . ALA B 1 38 ? 16.438 -15.398 4.445 1 29.14 38 ALA B O 1
ATOM 1484 N N . SER B 1 39 ? 15.695 -17.016 5.297 1 30.59 39 SER B N 1
ATOM 1485 C CA . SER B 1 39 ? 14.391 -16.844 4.668 1 30.59 39 SER B CA 1
ATOM 1486 C C . SER B 1 39 ? 13.648 -15.641 5.254 1 30.59 39 SER B C 1
ATOM 1488 O O . SER B 1 39 ? 13.547 -15.5 6.473 1 30.59 39 SER B O 1
ATOM 1490 N N . GLY B 1 40 ? 13.781 -14.469 4.77 1 33.59 40 GLY B N 1
ATOM 1491 C CA . GLY B 1 40 ? 12.922 -13.352 5.113 1 33.59 40 GLY B CA 1
ATOM 1492 C C . GLY B 1 40 ? 11.523 -13.781 5.516 1 33.59 40 GLY B C 1
ATOM 1493 O O . GLY B 1 40 ? 10.555 -13.539 4.785 1 33.59 40 GLY B O 1
ATOM 1494 N N . MET B 1 41 ? 11.383 -14.969 5.988 1 33.47 41 MET B N 1
ATOM 1495 C CA . MET B 1 41 ? 10.094 -15.312 6.574 1 33.47 41 MET B CA 1
ATOM 1496 C C . MET B 1 41 ? 9.625 -14.219 7.531 1 33.47 41 MET B C 1
ATOM 1498 O O . MET B 1 41 ? 10.344 -13.844 8.453 1 33.47 41 MET B O 1
ATOM 1502 N N . VAL B 1 42 ? 8.797 -13.242 7.109 1 39.44 42 VAL B N 1
ATOM 1503 C CA . VAL B 1 42 ? 8.047 -12.453 8.086 1 39.44 42 VAL B CA 1
ATOM 1504 C C . VAL B 1 42 ? 7.641 -13.336 9.258 1 39.44 42 VAL B C 1
ATOM 1506 O O . VAL B 1 42 ? 6.914 -14.32 9.086 1 39.44 42 VAL B O 1
ATOM 1509 N N . SER B 1 43 ? 8.5 -13.68 10.195 1 42.56 43 SER B N 1
ATOM 1510 C CA . SER B 1 43 ? 8.031 -14.344 11.406 1 42.56 43 SER B CA 1
ATOM 1511 C C . SER B 1 43 ? 6.668 -13.812 11.836 1 42.56 43 SER B C 1
ATOM 1513 O O . SER B 1 43 ? 6.359 -12.641 11.633 1 42.56 43 SER B O 1
ATOM 1515 N N . THR B 1 44 ? 5.637 -14.688 11.844 1 45.38 44 THR B N 1
ATOM 1516 C CA . THR B 1 44 ? 4.305 -14.398 12.367 1 45.38 44 THR B CA 1
ATOM 1517 C C . THR B 1 44 ? 4.375 -13.359 13.477 1 45.38 44 THR B C 1
ATOM 1519 O O . THR B 1 44 ? 3.467 -12.539 13.633 1 45.38 44 THR B O 1
ATOM 1522 N N . GLU B 1 45 ? 5.445 -13.5 14.273 1 47.25 45 GLU B N 1
ATOM 1523 C CA . GLU B 1 45 ? 5.527 -12.547 15.375 1 47.25 45 GLU B CA 1
ATOM 1524 C C . GLU B 1 45 ? 5.586 -11.117 14.859 1 47.25 45 GLU B C 1
ATOM 1526 O O . GLU B 1 45 ? 5.031 -10.203 15.469 1 47.25 45 GLU B O 1
ATOM 1531 N N . ASN B 1 46 ? 6.199 -10.93 13.695 1 52.88 46 ASN B N 1
ATOM 1532 C CA . ASN B 1 46 ? 6.426 -9.578 13.195 1 52.88 46 ASN B CA 1
ATOM 1533 C C . ASN B 1 46 ? 5.266 -9.102 12.328 1 52.88 46 ASN B C 1
ATOM 1535 O O . ASN B 1 46 ? 5.266 -7.965 11.859 1 52.88 46 ASN B O 1
ATOM 1539 N N . MET B 1 47 ? 4.395 -10.031 12.141 1 60.09 47 MET B N 1
ATOM 1540 C CA . MET B 1 47 ? 3.205 -9.695 11.367 1 60.09 47 MET B CA 1
ATOM 1541 C C . MET B 1 47 ? 2.258 -8.82 12.18 1 60.09 47 MET B C 1
ATOM 1543 O O . MET B 1 47 ? 1.419 -8.109 11.609 1 60.09 47 MET B O 1
ATOM 1547 N N . GLY B 1 48 ? 2.551 -8.742 13.43 1 69.62 48 GLY B N 1
ATOM 1548 C CA . GLY B 1 48 ? 1.671 -8.016 14.328 1 69.62 48 GLY B CA 1
ATOM 1549 C C . GLY B 1 48 ? 1.655 -6.52 14.062 1 69.62 48 GLY B C 1
ATOM 1550 O O . GLY B 1 48 ? 0.705 -5.828 14.43 1 69.62 48 GLY B O 1
ATOM 1551 N N . ASN B 1 49 ? 2.617 -6.043 13.242 1 86.5 49 ASN B N 1
ATOM 1552 C CA . ASN B 1 49 ? 2.656 -4.598 13.055 1 86.5 49 ASN B CA 1
ATOM 1553 C C . ASN B 1 49 ? 2.381 -4.215 11.602 1 86.5 49 ASN B C 1
ATOM 1555 O O . ASN B 1 49 ? 2.598 -3.07 11.203 1 86.5 49 ASN B O 1
ATOM 1559 N N . LEU B 1 50 ? 1.903 -5.199 10.836 1 92.94 50 LEU B N 1
ATOM 1560 C CA . LEU B 1 50 ? 1.598 -4.918 9.438 1 92.94 50 LEU B CA 1
ATOM 1561 C C . LEU B 1 50 ? 0.254 -4.207 9.305 1 92.94 50 LEU B C 1
ATOM 1563 O O . LEU B 1 50 ? -0.629 -4.383 10.148 1 92.94 50 LEU B O 1
ATOM 1567 N N . ILE B 1 51 ? 0.197 -3.395 8.328 1 93.19 51 ILE B N 1
ATOM 1568 C CA . ILE B 1 51 ? -1.001 -2.598 8.094 1 93.19 51 ILE B CA 1
ATOM 1569 C C . ILE B 1 51 ? -1.571 -2.922 6.715 1 93.19 51 ILE B C 1
ATOM 1571 O O . ILE B 1 51 ? -0.872 -2.811 5.703 1 93.19 51 ILE B O 1
ATOM 1575 N N . ARG B 1 52 ? -2.828 -3.35 6.664 1 95.44 52 ARG B N 1
ATOM 1576 C CA . ARG B 1 52 ? -3.5 -3.518 5.379 1 95.44 52 ARG B CA 1
ATOM 1577 C C . ARG B 1 52 ? -3.891 -2.168 4.785 1 95.44 52 ARG B C 1
ATOM 1579 O O . ARG B 1 52 ? -4.387 -1.29 5.496 1 95.44 52 ARG B O 1
ATOM 1586 N N . THR B 1 53 ? -3.713 -1.969 3.5 1 97.06 53 THR B N 1
ATOM 1587 C CA . THR B 1 53 ? -4.027 -0.681 2.891 1 97.06 53 THR B CA 1
ATOM 1588 C C . THR B 1 53 ? -5.523 -0.396 2.969 1 97.06 53 THR B C 1
ATOM 1590 O O . THR B 1 53 ? -5.938 0.763 3.047 1 97.06 53 THR B O 1
ATOM 1593 N N . SER B 1 54 ? -6.359 -1.469 3.039 1 95.38 54 SER B N 1
ATOM 1594 C CA . SER B 1 54 ? -7.797 -1.283 3.193 1 95.38 54 SER B CA 1
ATOM 1595 C C . SER B 1 54 ? -8.133 -0.597 4.512 1 95.38 54 SER B C 1
ATOM 1597 O O . SER B 1 54 ? -9.172 0.047 4.641 1 95.38 54 SER B O 1
ATOM 1599 N N . GLU B 1 55 ? -7.277 -0.681 5.5 1 92.75 55 GLU B N 1
ATOM 1600 C CA . GLU B 1 55 ? -7.496 -0.054 6.801 1 92.75 55 GLU B CA 1
ATOM 1601 C C . GLU B 1 55 ? -7.207 1.443 6.746 1 92.75 55 GLU B C 1
ATOM 1603 O O . GLU B 1 55 ? -7.586 2.188 7.652 1 92.75 55 GLU B O 1
ATOM 1608 N N . LEU B 1 56 ? -6.48 1.853 5.715 1 96.19 56 LEU B N 1
ATOM 1609 C CA . LEU B 1 56 ? -6.125 3.26 5.57 1 96.19 56 LEU B CA 1
ATOM 1610 C C . LEU B 1 56 ? -7.207 4.02 4.812 1 96.19 56 LEU B C 1
ATOM 1612 O O . LEU B 1 56 ? -7.395 5.219 5.02 1 96.19 56 LEU B O 1
ATOM 1616 N N . THR B 1 57 ? -7.918 3.299 3.957 1 96.06 57 THR B N 1
ATOM 1617 C CA . THR B 1 57 ? -8.977 3.912 3.166 1 96.06 57 THR B CA 1
ATOM 1618 C C . THR B 1 57 ? -10.133 4.355 4.059 1 96.06 57 THR B C 1
ATOM 1620 O O . THR B 1 57 ? -10.383 3.75 5.105 1 96.06 57 THR B O 1
ATOM 1623 N N . ASP B 1 58 ? -10.727 5.531 3.764 1 95.5 58 ASP B N 1
ATOM 1624 C CA . ASP B 1 58 ? -11.805 6.207 4.48 1 95.5 58 ASP B CA 1
ATOM 1625 C C . ASP B 1 58 ? -11.273 6.941 5.707 1 95.5 58 ASP B C 1
ATOM 1627 O O . ASP B 1 58 ? -12.039 7.574 6.438 1 95.5 58 ASP B O 1
ATOM 1631 N N . GLY B 1 59 ? -9.953 6.816 5.98 1 96.69 59 GLY B N 1
ATOM 1632 C CA . GLY B 1 59 ? -9.375 7.645 7.027 1 96.69 59 GLY B CA 1
ATOM 1633 C C . GLY B 1 59 ? -9.562 9.133 6.781 1 96.69 59 GLY B C 1
ATOM 1634 O O . GLY B 1 59 ? -9.406 9.602 5.652 1 96.69 59 GLY B O 1
ATOM 1635 N N . ASP B 1 60 ? -9.898 9.852 7.793 1 96.38 60 ASP B N 1
ATOM 1636 C CA . ASP B 1 60 ? -10.023 11.305 7.695 1 96.38 60 ASP B CA 1
ATOM 1637 C C . ASP B 1 60 ? -8.656 11.961 7.527 1 96.38 60 ASP B C 1
ATOM 1639 O O . ASP B 1 60 ? -7.668 11.523 8.125 1 96.38 60 ASP B O 1
ATOM 1643 N N . VAL B 1 61 ? -8.625 12.945 6.727 1 97.56 61 VAL B N 1
ATOM 1644 C CA . VAL B 1 61 ? -7.43 13.766 6.562 1 97.56 61 VAL B CA 1
ATOM 1645 C C . VAL B 1 61 ? -7.672 15.164 7.145 1 97.56 61 VAL B C 1
ATOM 1647 O O . VAL B 1 61 ? -8.602 15.859 6.734 1 97.56 61 VAL B O 1
ATOM 1650 N N . TYR B 1 62 ? -6.848 15.555 8.078 1 97.44 62 TYR B N 1
ATOM 1651 C CA . TYR B 1 62 ? -6.898 16.859 8.734 1 97.44 62 TYR B CA 1
ATOM 1652 C C . TYR B 1 62 ? -5.754 17.75 8.258 1 97.44 62 TYR B C 1
ATOM 1654 O O . TYR B 1 62 ? -4.781 17.266 7.672 1 97.44 62 TYR B O 1
ATOM 1662 N N . THR B 1 63 ? -5.926 19.016 8.453 1 97.31 63 THR B N 1
ATOM 1663 C CA . THR B 1 63 ? -4.84 19.953 8.203 1 97.31 63 THR B CA 1
ATOM 1664 C C . THR B 1 63 ? -4.391 20.609 9.508 1 97.31 63 THR B C 1
ATOM 1666 O O . THR B 1 63 ? -5.219 20.938 10.359 1 97.31 63 THR B O 1
ATOM 1669 N N . LEU B 1 64 ? -3.068 20.734 9.562 1 94.25 64 LEU B N 1
ATOM 1670 C CA . LEU B 1 64 ? -2.518 21.547 10.648 1 94.25 64 LEU B CA 1
ATOM 1671 C C . LEU B 1 64 ? -2.775 23.031 10.398 1 94.25 64 LEU B C 1
ATOM 1673 O O . LEU B 1 64 ? -2.809 23.812 11.344 1 94.25 64 LEU B O 1
ATOM 1677 N N . ASP B 1 65 ? -2.959 23.297 9.148 1 85.56 65 ASP B N 1
ATOM 1678 C CA . ASP B 1 65 ? -3.105 24.656 8.68 1 85.56 65 ASP B CA 1
ATOM 1679 C C . ASP B 1 65 ? -2.043 25.578 9.289 1 85.56 65 ASP B C 1
ATOM 1681 O O . ASP B 1 65 ? -2.361 26.641 9.82 1 85.56 65 ASP B O 1
ATOM 1685 N N . ALA B 1 66 ? -0.826 25.078 9.43 1 81.31 66 ALA B N 1
ATOM 1686 C CA . ALA B 1 66 ? 0.284 25.812 10.039 1 81.31 66 ALA B CA 1
ATOM 1687 C C . ALA B 1 66 ? 1.517 25.781 9.141 1 81.31 66 ALA B C 1
ATOM 1689 O O . ALA B 1 66 ? 1.713 24.844 8.375 1 81.31 66 ALA B O 1
ATOM 1690 N N . ASP B 1 67 ? 2.16 26.953 9.117 1 85.12 67 ASP B N 1
ATOM 1691 C CA . ASP B 1 67 ? 3.457 27 8.445 1 85.12 67 ASP B CA 1
ATOM 1692 C C . ASP B 1 67 ? 4.551 26.391 9.32 1 85.12 67 ASP B C 1
ATOM 1694 O O . ASP B 1 67 ? 5.227 27.094 10.07 1 85.12 67 ASP B O 1
ATOM 1698 N N . ILE B 1 68 ? 4.672 25.188 9.273 1 88.06 68 ILE B N 1
ATOM 1699 C CA . ILE B 1 68 ? 5.66 24.469 10.062 1 88.06 68 ILE B CA 1
ATOM 1700 C C . ILE B 1 68 ? 6.941 24.281 9.25 1 88.06 68 ILE B C 1
ATOM 1702 O O . ILE B 1 68 ? 6.895 23.969 8.062 1 88.06 68 ILE B O 1
ATOM 1706 N N . GLY B 1 69 ? 8.078 24.641 9.906 1 92 69 GLY B N 1
ATOM 1707 C CA . GLY B 1 69 ? 9.352 24.422 9.242 1 92 69 GLY B CA 1
ATOM 1708 C C . GLY B 1 69 ? 9.602 22.969 8.883 1 92 69 GLY B C 1
ATOM 1709 O O . GLY B 1 69 ? 9.086 22.062 9.539 1 92 69 GLY B O 1
ATOM 1710 N N . GLU B 1 70 ? 10.305 22.828 7.852 1 91.88 70 GLU B N 1
ATOM 1711 C CA . GLU B 1 70 ? 10.594 21.484 7.352 1 91.88 70 GLU B CA 1
ATOM 1712 C C . GLU B 1 70 ? 11.234 20.625 8.438 1 91.88 70 GLU B C 1
ATOM 1714 O O . GLU B 1 70 ? 10.867 19.453 8.602 1 91.88 70 GLU B O 1
ATOM 1719 N N . ALA B 1 71 ? 12.156 21.141 9.227 1 93.19 71 ALA B N 1
ATOM 1720 C CA . ALA B 1 71 ? 12.859 20.406 10.266 1 93.19 71 ALA B CA 1
ATOM 1721 C C . ALA B 1 71 ? 11.891 19.922 11.344 1 93.19 71 ALA B C 1
ATOM 1723 O O . ALA B 1 71 ? 11.992 18.781 11.812 1 93.19 71 ALA B O 1
ATOM 1724 N N . ASP B 1 72 ? 10.977 20.781 11.719 1 94.31 72 ASP B N 1
ATOM 1725 C CA . ASP B 1 72 ? 9.984 20.438 12.727 1 94.31 72 ASP B CA 1
ATOM 1726 C C . ASP B 1 72 ? 9.023 19.375 12.203 1 94.31 72 ASP B C 1
ATOM 1728 O O . ASP B 1 72 ? 8.711 18.406 12.906 1 94.31 72 ASP B O 1
ATOM 1732 N N . TRP B 1 73 ? 8.633 19.547 10.969 1 95.38 73 TRP B N 1
ATOM 1733 C CA . TRP B 1 73 ? 7.727 18.578 10.352 1 95.38 73 TRP B CA 1
ATOM 1734 C C . TRP B 1 73 ? 8.383 17.203 10.242 1 95.38 73 TRP B C 1
ATOM 1736 O O . TRP B 1 73 ? 7.766 16.188 10.57 1 95.38 73 TRP B O 1
ATOM 1746 N N . ASP B 1 74 ? 9.641 17.219 9.883 1 94.31 74 ASP B N 1
ATOM 1747 C CA . ASP B 1 74 ? 10.344 15.969 9.609 1 94.31 74 ASP B CA 1
ATOM 1748 C C . ASP B 1 74 ? 10.664 15.219 10.898 1 94.31 74 ASP B C 1
ATOM 1750 O O . ASP B 1 74 ? 10.961 14.023 10.875 1 94.31 74 ASP B O 1
ATOM 1754 N N . SER B 1 75 ? 10.578 15.906 12.031 1 94.94 75 SER B N 1
ATOM 1755 C CA . SER B 1 75 ? 10.906 15.289 13.312 1 94.94 75 SER B CA 1
ATOM 1756 C C . SER B 1 75 ? 9.719 14.516 13.867 1 94.94 75 SER B C 1
ATOM 1758 O O . SER B 1 75 ? 9.867 13.734 14.812 1 94.94 75 SER B O 1
ATOM 1760 N N . VAL B 1 76 ? 8.57 14.75 13.312 1 94.06 76 VAL B N 1
ATOM 1761 C CA . VAL B 1 76 ? 7.359 14.078 13.781 1 94.06 76 VAL B CA 1
ATOM 1762 C C . VAL B 1 76 ? 7.094 12.836 12.938 1 94.06 76 VAL B C 1
ATOM 1764 O O . VAL B 1 76 ? 6.934 12.93 11.719 1 94.06 76 VAL B O 1
ATOM 1767 N N . GLY B 1 77 ? 6.957 11.688 13.539 1 93.88 77 GLY B N 1
ATOM 1768 C CA . GLY B 1 77 ? 6.676 10.445 12.836 1 93.88 77 GLY B CA 1
ATOM 1769 C C . GLY B 1 77 ? 5.191 10.141 12.719 1 93.88 77 GLY B C 1
ATOM 1770 O O . GLY B 1 77 ? 4.723 9.703 11.672 1 93.88 77 GLY B O 1
ATOM 1771 N N . TYR B 1 78 ? 4.52 10.305 13.758 1 94.62 78 TYR B N 1
ATOM 1772 C CA . TYR B 1 78 ? 3.08 10.102 13.852 1 94.62 78 TYR B CA 1
ATOM 1773 C C . TYR B 1 78 ? 2.494 10.852 15.039 1 94.62 78 TYR B C 1
ATOM 1775 O O . TYR B 1 78 ? 3.232 11.367 15.883 1 94.62 78 TYR B O 1
ATOM 1783 N N . TYR B 1 79 ? 1.202 11.023 15.016 1 95.12 79 TYR B N 1
ATOM 1784 C CA . TYR B 1 79 ? 0.477 11.617 16.125 1 95.12 79 TYR B CA 1
ATOM 1785 C C . TYR B 1 79 ? -0.358 10.578 16.859 1 95.12 79 TYR B C 1
ATOM 1787 O O . TYR B 1 79 ? -0.847 9.625 16.25 1 95.12 79 TYR B O 1
ATOM 1795 N N . ASN B 1 80 ? -0.629 10.812 18.172 1 94.25 80 ASN B N 1
ATOM 1796 C CA . ASN B 1 80 ? -1.354 9.836 18.969 1 94.25 80 ASN B CA 1
ATOM 1797 C C . ASN B 1 80 ? -2.826 10.211 19.125 1 94.25 80 ASN B C 1
ATOM 1799 O O . ASN B 1 80 ? -3.611 9.445 19.688 1 94.25 80 ASN B O 1
ATOM 1803 N N . GLU B 1 81 ? -3.17 11.328 18.656 1 94.69 81 GLU B N 1
ATOM 1804 C CA . GLU B 1 81 ? -4.559 11.766 18.672 1 94.69 81 GLU B CA 1
ATOM 1805 C C . GLU B 1 81 ? -4.793 12.922 17.703 1 94.69 81 GLU B C 1
ATOM 1807 O O . GLU B 1 81 ? -3.852 13.625 17.328 1 94.69 81 GLU B O 1
ATOM 1812 N N . VAL B 1 82 ? -6.039 13.07 17.266 1 95.06 82 VAL B N 1
ATOM 1813 C CA . VAL B 1 82 ? -6.441 14.227 16.469 1 95.06 82 VAL B CA 1
ATOM 1814 C C . VAL B 1 82 ? -6.633 15.438 17.391 1 95.06 82 VAL B C 1
ATOM 1816 O O . VAL B 1 82 ? -7.305 15.344 18.422 1 95.06 82 VAL B O 1
ATOM 1819 N N . ASP B 1 83 ? -6.004 16.516 16.984 1 94.94 83 ASP B N 1
ATOM 1820 C CA . ASP B 1 83 ? -6.188 17.734 17.75 1 94.94 83 ASP B CA 1
ATOM 1821 C C . ASP B 1 83 ? -7.539 18.391 17.453 1 94.94 83 ASP B C 1
ATOM 1823 O O . ASP B 1 83 ? -7.988 18.375 16.297 1 94.94 83 ASP B O 1
ATOM 1827 N N . THR B 1 84 ? -8.117 18.984 18.438 1 94.19 84 THR B N 1
ATOM 1828 C CA . THR B 1 84 ? -9.438 19.578 18.312 1 94.19 84 THR B CA 1
ATOM 1829 C C . THR B 1 84 ? -9.398 20.797 17.375 1 94.19 84 THR B C 1
ATOM 1831 O O . THR B 1 84 ? -10.43 21.219 16.844 1 94.19 84 THR B O 1
ATOM 1834 N N . ASP B 1 85 ? -8.203 21.406 17.125 1 94.56 85 ASP B N 1
ATOM 1835 C CA . ASP B 1 85 ? -8.094 22.609 16.312 1 94.56 85 ASP B CA 1
ATOM 1836 C C . ASP B 1 85 ? -7.875 22.25 14.836 1 94.56 85 ASP B C 1
ATOM 1838 O O . ASP B 1 85 ? -7.812 23.141 13.984 1 94.56 85 ASP B O 1
ATOM 1842 N N . TRP B 1 86 ? -7.742 20.969 14.594 1 96.25 86 TRP B N 1
ATOM 1843 C CA . TRP B 1 86 ? -7.535 20.562 13.211 1 96.25 86 TRP B CA 1
ATOM 1844 C C . TRP B 1 86 ? -8.867 20.484 12.461 1 96.25 86 TRP B C 1
ATOM 1846 O O . TRP B 1 86 ? -9.867 20.031 13.016 1 96.25 86 TRP B O 1
ATOM 1856 N N . ASP B 1 87 ? -8.852 20.953 11.18 1 94.94 87 ASP B N 1
ATOM 1857 C CA . ASP B 1 87 ? -10.031 20.828 10.328 1 94.94 87 ASP B CA 1
ATOM 1858 C C . ASP B 1 87 ? -9.914 19.609 9.406 1 94.94 87 ASP B C 1
ATOM 1860 O O . ASP B 1 87 ? -8.859 19.359 8.82 1 94.94 87 ASP B O 1
ATOM 1864 N N . GLN B 1 88 ? -11.016 18.844 9.344 1 95.31 88 GLN B N 1
ATOM 1865 C CA . GLN B 1 88 ? -11.055 17.766 8.367 1 95.31 88 GLN B CA 1
ATOM 1866 C C . GLN B 1 88 ? -11.188 18.312 6.949 1 95.31 88 GLN B C 1
ATOM 1868 O O . GLN B 1 88 ? -12.109 19.078 6.66 1 95.31 88 GLN B O 1
ATOM 1873 N N . ILE B 1 89 ? -10.242 17.922 6.074 1 95.12 89 ILE B N 1
ATOM 1874 C CA . ILE B 1 89 ? -10.258 18.547 4.754 1 95.12 89 ILE B CA 1
ATOM 1875 C C . ILE B 1 89 ? -10.398 17.469 3.68 1 95.12 89 ILE B C 1
ATOM 1877 O O . ILE B 1 89 ? -10.344 17.766 2.482 1 95.12 89 ILE B O 1
ATOM 1881 N N . GLY B 1 90 ? -10.578 16.203 4.062 1 95.5 90 GLY B N 1
ATOM 1882 C CA . GLY B 1 90 ? -10.766 15.148 3.078 1 95.5 90 GLY B CA 1
ATOM 1883 C C . GLY B 1 90 ? -10.781 13.758 3.688 1 95.5 90 GLY B C 1
ATOM 1884 O O . GLY B 1 90 ? -10.859 13.609 4.91 1 95.5 90 GLY B O 1
ATOM 1885 N N . ASN B 1 91 ? -10.797 12.766 2.867 1 96.69 91 ASN B N 1
ATOM 1886 C CA . ASN B 1 91 ? -10.719 11.352 3.23 1 96.69 91 ASN B CA 1
ATOM 1887 C C . ASN B 1 91 ? -9.82 10.578 2.266 1 96.69 91 ASN B C 1
ATOM 1889 O O . ASN B 1 91 ? -9.75 10.898 1.08 1 96.69 91 ASN B O 1
ATOM 1893 N N . VAL B 1 92 ? -9.18 9.555 2.809 1 97.69 92 VAL B N 1
ATOM 1894 C CA . VAL B 1 92 ? -8.312 8.711 1.993 1 97.69 92 VAL B CA 1
ATOM 1895 C C . VAL B 1 92 ? -9.164 7.781 1.124 1 97.69 92 VAL B C 1
ATOM 1897 O O . VAL B 1 92 ? -10.07 7.113 1.622 1 97.69 92 VAL B O 1
ATOM 1900 N N . THR B 1 93 ? -8.852 7.695 -0.194 1 97.38 93 THR B N 1
ATOM 1901 C CA . THR B 1 93 ? -9.578 6.789 -1.074 1 97.38 93 THR B CA 1
ATOM 1902 C C . THR B 1 93 ? -8.664 5.684 -1.59 1 97.38 93 THR B C 1
ATOM 1904 O O . THR B 1 93 ? -9.141 4.652 -2.074 1 97.38 93 THR B O 1
ATOM 1907 N N . ASP B 1 94 ? -7.355 5.91 -1.501 1 97.69 94 ASP B N 1
ATOM 1908 C CA . ASP B 1 94 ? -6.406 4.914 -1.988 1 97.69 94 ASP B CA 1
ATOM 1909 C C . ASP B 1 94 ? -4.996 5.211 -1.486 1 97.69 94 ASP B C 1
ATOM 1911 O O . ASP B 1 94 ? -4.746 6.27 -0.907 1 97.69 94 ASP B O 1
ATOM 1915 N N . VAL B 1 95 ? -4.152 4.246 -1.592 1 98.12 95 VAL B N 1
ATOM 1916 C CA . VAL B 1 95 ? -2.729 4.387 -1.312 1 98.12 95 VAL B CA 1
ATOM 1917 C C . VAL B 1 95 ? -1.931 4.25 -2.605 1 98.12 95 VAL B C 1
ATOM 1919 O O . VAL B 1 95 ? -2.227 3.391 -3.439 1 98.12 95 VAL B O 1
ATOM 1922 N N . VAL B 1 96 ? -0.992 5.125 -2.822 1 97.75 96 VAL B N 1
ATOM 1923 C CA . VAL B 1 96 ? -0.154 5.047 -4.016 1 97.75 96 VAL B CA 1
ATOM 1924 C C . VAL B 1 96 ? 1.253 4.598 -3.629 1 97.75 96 VAL B C 1
ATOM 1926 O O . VAL B 1 96 ? 1.812 5.066 -2.635 1 97.75 96 VAL B O 1
ATOM 1929 N N . LEU B 1 97 ? 1.749 3.637 -4.371 1 97.56 97 LEU B N 1
ATOM 1930 C CA . LEU B 1 97 ? 3.082 3.084 -4.16 1 97.56 97 LEU B CA 1
ATOM 1931 C C . LEU B 1 97 ? 4.035 3.527 -5.266 1 97.56 97 LEU B C 1
ATOM 1933 O O . LEU B 1 97 ? 3.629 3.684 -6.418 1 97.56 97 LEU B O 1
ATOM 1937 N N . SER B 1 98 ? 5.301 3.732 -4.883 1 96.25 98 SER B N 1
ATOM 1938 C CA . SER B 1 98 ? 6.379 3.838 -5.859 1 96.25 98 SER B CA 1
ATOM 1939 C C . SER B 1 98 ? 6.723 2.475 -6.457 1 96.25 98 SER B C 1
ATOM 1941 O O . SER B 1 98 ? 6.312 1.44 -5.926 1 96.25 98 SER B O 1
ATOM 1943 N N . PRO B 1 99 ? 7.391 2.42 -7.488 1 89.38 99 PRO B N 1
ATOM 1944 C CA . PRO B 1 99 ? 7.711 1.146 -8.141 1 89.38 99 PRO B CA 1
ATOM 1945 C C . PRO B 1 99 ? 8.484 0.196 -7.227 1 89.38 99 PRO B C 1
ATOM 1947 O O . PRO B 1 99 ? 8.398 -1.024 -7.391 1 89.38 99 PRO B O 1
ATOM 1950 N N . ASP B 1 100 ? 9.18 0.76 -6.238 1 91.62 100 ASP B N 1
ATOM 1951 C CA . ASP B 1 100 ? 9.969 -0.078 -5.344 1 91.62 100 ASP B CA 1
ATOM 1952 C C . ASP B 1 100 ? 9.141 -0.564 -4.16 1 91.62 100 ASP B C 1
ATOM 1954 O O . ASP B 1 100 ? 9.656 -1.248 -3.273 1 91.62 100 ASP B O 1
ATOM 1958 N N . GLY B 1 101 ? 7.863 -0.195 -4.176 1 95.19 101 GLY B N 1
ATOM 1959 C CA . GLY B 1 101 ? 6.953 -0.719 -3.168 1 95.19 101 GLY B CA 1
ATOM 1960 C C . GLY B 1 101 ? 6.863 0.159 -1.934 1 95.19 101 GLY B C 1
ATOM 1961 O O . GLY B 1 101 ? 6.316 -0.257 -0.91 1 95.19 101 GLY B O 1
ATOM 1962 N N . THR B 1 102 ? 7.422 1.312 -2.027 1 97.06 102 THR B N 1
ATOM 1963 C CA . THR B 1 102 ? 7.309 2.232 -0.903 1 97.06 102 THR B CA 1
ATOM 1964 C C . THR B 1 102 ? 6.066 3.109 -1.045 1 97.06 102 THR B C 1
ATOM 1966 O O . THR B 1 102 ? 5.734 3.553 -2.146 1 97.06 102 THR B O 1
ATOM 1969 N N . MET B 1 103 ? 5.375 3.342 0.045 1 98.12 103 MET B N 1
ATOM 1970 C CA . MET B 1 103 ? 4.25 4.273 0.02 1 98.12 103 MET B CA 1
ATOM 1971 C C . MET B 1 103 ? 4.707 5.668 -0.396 1 98.12 103 MET B C 1
ATOM 1973 O O . MET B 1 103 ? 5.445 6.328 0.338 1 98.12 103 MET B O 1
ATOM 1977 N N . ALA B 1 104 ? 4.195 6.113 -1.553 1 97.75 104 ALA B N 1
ATOM 1978 C CA . ALA B 1 104 ? 4.523 7.438 -2.078 1 97.75 104 ALA B CA 1
ATOM 1979 C C . ALA B 1 104 ? 3.566 8.492 -1.535 1 97.75 104 ALA B C 1
ATOM 1981 O O . ALA B 1 104 ? 3.934 9.664 -1.402 1 97.75 104 ALA B O 1
ATOM 1982 N N . GLY B 1 105 ? 2.336 8.039 -1.247 1 98.31 105 GLY B N 1
ATOM 1983 C CA . GLY B 1 105 ? 1.342 8.969 -0.734 1 98.31 105 GLY B CA 1
ATOM 1984 C C . GLY B 1 105 ? -0.049 8.367 -0.652 1 98.31 105 GLY B C 1
ATOM 1985 O O . GLY B 1 105 ? -0.207 7.14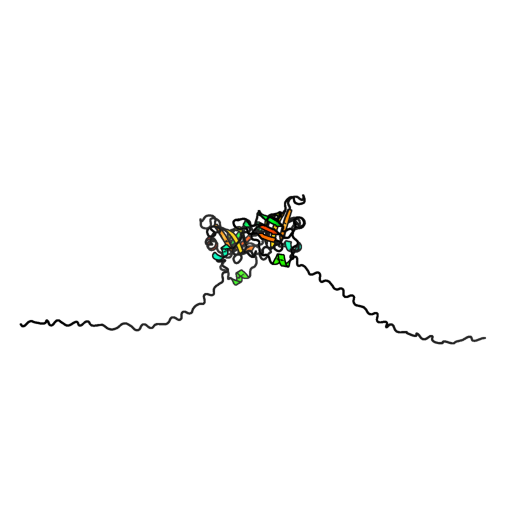5 -0.697 1 98.31 105 GLY B O 1
ATOM 1986 N N . LEU B 1 106 ? -0.972 9.203 -0.4 1 98.44 106 LEU B N 1
ATOM 1987 C CA . LEU B 1 106 ? -2.395 8.898 -0.315 1 98.44 106 LEU B CA 1
ATOM 1988 C C . LEU B 1 106 ? -3.172 9.594 -1.425 1 98.44 106 LEU B C 1
ATOM 1990 O O . LEU B 1 106 ? -2.877 10.742 -1.766 1 98.44 106 LEU B O 1
ATOM 1994 N N . VAL B 1 107 ? -4.129 8.898 -1.986 1 97.56 107 VAL B N 1
ATOM 1995 C CA . VAL B 1 107 ? -5.156 9.594 -2.754 1 97.56 107 VAL B CA 1
ATOM 1996 C C . VAL B 1 107 ? -6.242 10.109 -1.813 1 97.56 107 VAL B C 1
ATOM 1998 O O . VAL B 1 107 ? -6.84 9.336 -1.062 1 97.56 107 VAL B O 1
ATOM 2001 N N . VAL B 1 108 ? -6.453 11.398 -1.858 1 97 108 VAL B N 1
ATOM 2002 C CA . VAL B 1 108 ? -7.379 12.07 -0.953 1 97 108 VAL B CA 1
ATOM 2003 C C . VAL B 1 108 ? -8.523 12.695 -1.752 1 97 108 VAL B C 1
ATOM 2005 O O . VAL B 1 108 ? -8.289 13.383 -2.744 1 97 108 VAL B O 1
ATOM 2008 N N . GLU B 1 109 ? -9.68 12.328 -1.387 1 94.31 109 GLU B N 1
ATOM 2009 C CA . GLU B 1 109 ? -10.859 13.023 -1.903 1 94.31 109 GLU B CA 1
ATOM 2010 C C . GLU B 1 109 ? -11.148 14.281 -1.097 1 94.31 109 GLU B C 1
ATOM 2012 O O . GLU B 1 109 ? -11.305 14.227 0.126 1 94.31 109 GLU B O 1
ATOM 2017 N N . THR B 1 110 ? -11.031 15.398 -1.756 1 91.69 110 THR B N 1
ATOM 2018 C CA . THR B 1 110 ? -11.328 16.672 -1.116 1 91.69 110 THR B CA 1
ATOM 2019 C C . THR B 1 110 ? -12.719 17.172 -1.502 1 91.69 110 THR B C 1
ATOM 2021 O O . THR B 1 110 ? -13.141 17.016 -2.648 1 91.69 110 THR B O 1
ATOM 2024 N N . GLY B 1 111 ? -13.781 16.859 -0.813 1 75.56 111 GLY B N 1
ATOM 2025 C CA . GLY B 1 111 ? -15.109 17.359 -1.123 1 75.56 111 GLY B CA 1
ATOM 2026 C C . GLY B 1 111 ? -15.141 18.844 -1.387 1 75.56 111 GLY B C 1
ATOM 2027 O O . GLY B 1 111 ? -14.242 19.578 -0.955 1 75.56 111 GLY B O 1
ATOM 2028 N N . GLY B 1 112 ? -16.375 19.297 -2.078 1 67.75 112 GLY B N 1
ATOM 2029 C CA . GLY B 1 112 ? -16.953 20.594 -2.439 1 67.75 112 GLY B CA 1
ATOM 2030 C C . GLY B 1 112 ? -16.156 21.766 -1.915 1 67.75 112 GLY B C 1
ATOM 2031 O O . GLY B 1 112 ? -16.734 22.812 -1.6 1 67.75 112 GLY B O 1
ATOM 2032 N N . PHE B 1 113 ? -14.914 21.5 -1.411 1 58.72 113 PHE B N 1
ATOM 2033 C CA . PHE B 1 113 ? -14.273 22.688 -0.845 1 58.72 113 PHE B CA 1
ATOM 2034 C C . PHE B 1 113 ? -14.539 23.922 -1.704 1 58.72 113 PHE B C 1
ATOM 2036 O O . PHE B 1 113 ? -15.117 24.891 -1.229 1 58.72 113 PHE B O 1
ATOM 2043 N N . LEU B 1 114 ? -13.883 24.141 -2.762 1 54.31 114 LEU B N 1
ATOM 2044 C CA . LEU B 1 114 ? -13.953 25.359 -3.564 1 54.31 114 LEU B CA 1
ATOM 2045 C C . LEU B 1 114 ? -15.055 25.266 -4.613 1 54.31 114 LEU B C 1
ATOM 2047 O O . LEU B 1 114 ? -14.977 25.891 -5.668 1 54.31 114 LEU B O 1
ATOM 2051 N N . ASP B 1 115 ? -16.062 24.641 -4.297 1 62.56 115 ASP B N 1
ATOM 2052 C CA . ASP B 1 115 ? -17.203 24.594 -5.219 1 62.56 115 ASP B CA 1
ATOM 2053 C C . ASP B 1 115 ? -16.875 23.703 -6.422 1 62.56 115 ASP B C 1
ATOM 2055 O O . ASP B 1 115 ? -17.562 23.766 -7.445 1 62.56 115 ASP B O 1
ATOM 2059 N N . ILE B 1 116 ? -15.695 23.203 -6.426 1 62.91 116 ILE B N 1
ATOM 2060 C CA . ILE B 1 116 ? -15.289 22.438 -7.598 1 62.91 116 ILE B CA 1
ATOM 2061 C C . ILE B 1 116 ? -15.586 20.953 -7.371 1 62.91 116 ILE B C 1
ATOM 2063 O O . ILE B 1 116 ? -15.133 20.094 -8.141 1 62.91 116 ILE B O 1
ATOM 2067 N N . GLY B 1 117 ? -16.719 20.641 -7.113 1 75.25 117 GLY B N 1
ATOM 2068 C CA . GLY B 1 117 ? -17.062 19.234 -7 1 75.25 117 GLY B CA 1
ATOM 2069 C C . GLY B 1 117 ? -15.984 18.406 -6.324 1 75.25 117 GLY B C 1
ATOM 2070 O O . GLY B 1 117 ? -14.977 18.953 -5.859 1 75.25 117 GLY B O 1
ATOM 2071 N N . ASP B 1 118 ? -16.078 17.234 -6.098 1 83.19 118 ASP B N 1
ATOM 2072 C CA . ASP B 1 118 ? -15.125 16.344 -5.449 1 83.19 118 ASP B CA 1
ATOM 2073 C C . ASP B 1 118 ? -13.906 16.094 -6.336 1 83.19 118 ASP B C 1
ATOM 2075 O O . ASP B 1 118 ? -14.031 15.984 -7.555 1 83.19 118 ASP B O 1
ATOM 2079 N N . SER B 1 119 ? -12.719 16.375 -5.777 1 87.88 119 SER B N 1
ATOM 2080 C CA . SER B 1 119 ? -11.453 16.125 -6.453 1 87.88 119 SER B CA 1
ATOM 2081 C C . SER B 1 119 ? -10.641 15.062 -5.723 1 87.88 119 SER B C 1
ATOM 2083 O O . SER B 1 119 ? -10.797 14.875 -4.516 1 87.88 119 SER B O 1
ATOM 2085 N N . HIS B 1 120 ? -9.969 14.266 -6.488 1 93.31 120 HIS B N 1
ATOM 2086 C CA . HIS B 1 120 ? -9 13.328 -5.941 1 93.31 120 HIS B CA 1
ATOM 2087 C C . HIS B 1 120 ? -7.57 13.781 -6.223 1 93.31 120 HIS B C 1
ATOM 2089 O O . HIS B 1 120 ? -7.207 14.031 -7.375 1 93.31 120 HIS B O 1
ATOM 2095 N N . VAL B 1 121 ? -6.82 13.969 -5.219 1 94.81 121 VAL B N 1
ATOM 2096 C CA . VAL B 1 121 ? -5.445 14.43 -5.348 1 94.81 121 VAL B CA 1
ATOM 2097 C C . VAL B 1 121 ? -4.508 13.5 -4.582 1 94.81 121 VAL B C 1
ATOM 2099 O O . VAL B 1 121 ? -4.953 12.727 -3.732 1 94.81 121 VAL B O 1
ATOM 2102 N N . ILE B 1 122 ? -3.232 13.547 -4.902 1 96.25 122 ILE B N 1
ATOM 2103 C CA . ILE B 1 122 ? -2.23 12.789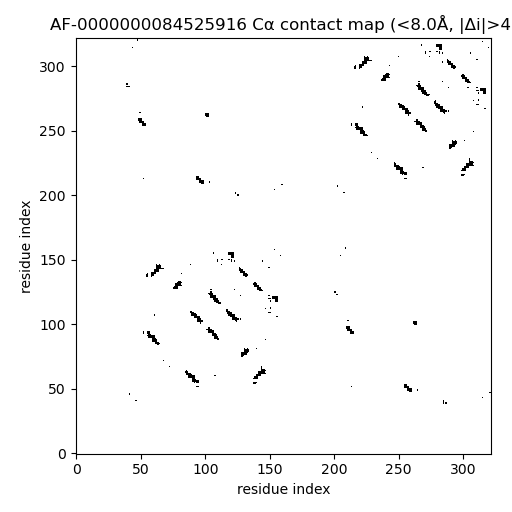 -4.16 1 96.25 122 ILE B CA 1
ATOM 2104 C C . ILE B 1 122 ? -1.554 13.695 -3.135 1 96.25 122 ILE B C 1
ATOM 2106 O O . ILE B 1 122 ? -1.009 14.742 -3.486 1 96.25 122 ILE B O 1
ATOM 2110 N N . VAL B 1 123 ? -1.687 13.367 -1.9 1 97.44 123 VAL B N 1
ATOM 2111 C CA . VAL B 1 123 ? -0.864 13.953 -0.848 1 97.44 123 VAL B CA 1
ATOM 2112 C C . VAL B 1 123 ? 0.332 13.047 -0.561 1 97.44 123 VAL B C 1
ATOM 2114 O O . VAL B 1 123 ? 0.164 11.906 -0.136 1 97.44 123 VAL B O 1
ATOM 2117 N N . THR B 1 124 ? 1.497 13.547 -0.792 1 97.31 124 THR B N 1
ATOM 2118 C CA . THR B 1 124 ? 2.697 12.727 -0.696 1 97.31 124 THR B CA 1
ATOM 2119 C C . THR B 1 124 ? 2.986 12.359 0.757 1 97.31 124 THR B C 1
ATOM 2121 O O . THR B 1 124 ? 2.586 13.078 1.675 1 97.31 124 THR B O 1
ATOM 2124 N N . SER B 1 125 ? 3.68 11.258 0.958 1 97.25 125 SER B N 1
ATOM 2125 C CA . SER B 1 125 ? 4.039 10.789 2.291 1 97.25 125 SER B CA 1
ATOM 2126 C C . SER B 1 125 ? 4.871 11.82 3.039 1 97.25 125 SER B C 1
ATOM 2128 O O . SER B 1 125 ? 4.867 11.859 4.27 1 97.25 125 SER B O 1
ATOM 2130 N N . ASP B 1 126 ? 5.586 12.734 2.332 1 95.81 126 ASP B N 1
ATOM 2131 C CA . ASP B 1 126 ? 6.363 13.789 2.969 1 95.81 126 ASP B CA 1
ATOM 2132 C C . ASP B 1 126 ? 5.449 14.836 3.605 1 95.81 126 ASP B C 1
ATOM 2134 O O . ASP B 1 126 ? 5.871 15.57 4.5 1 95.81 126 ASP B O 1
ATOM 2138 N N . ASP B 1 127 ? 4.184 14.875 3.135 1 96.5 127 ASP B N 1
ATOM 2139 C CA . ASP B 1 127 ? 3.303 15.953 3.576 1 96.5 127 ASP B CA 1
ATOM 2140 C C . ASP B 1 127 ? 2.17 15.414 4.445 1 96.5 127 ASP B C 1
ATOM 2142 O O . ASP B 1 127 ? 1.219 16.125 4.754 1 96.5 127 ASP B O 1
ATOM 2146 N N . VAL B 1 128 ? 2.236 14.195 4.805 1 97.56 128 VAL B N 1
ATOM 2147 C CA . VAL B 1 128 ? 1.171 13.625 5.617 1 97.56 128 VAL B CA 1
ATOM 2148 C C . VAL B 1 128 ? 1.773 12.812 6.766 1 97.56 128 VAL B C 1
ATOM 2150 O O . VAL B 1 128 ? 2.865 12.25 6.629 1 97.56 128 VAL B O 1
ATOM 2153 N N . ARG B 1 129 ? 1.121 12.773 7.879 1 97.31 129 ARG B N 1
ATOM 2154 C CA . ARG B 1 129 ? 1.431 11.922 9.023 1 97.31 129 ARG B CA 1
ATOM 2155 C C . ARG B 1 129 ? 0.203 11.133 9.469 1 97.31 129 ARG B C 1
ATOM 2157 O O . ARG B 1 129 ? -0.918 11.641 9.422 1 97.31 129 ARG B O 1
ATOM 2164 N N . MET B 1 130 ? 0.474 9.938 9.875 1 96.94 130 MET B N 1
ATOM 2165 C CA . MET B 1 130 ? -0.59 9.117 10.445 1 96.94 130 MET B CA 1
ATOM 2166 C C . MET B 1 130 ? -0.941 9.586 11.859 1 96.94 130 MET B C 1
ATOM 2168 O O . MET B 1 130 ? -0.074 10.062 12.594 1 96.94 130 MET B O 1
ATOM 2172 N N . VAL B 1 131 ? -2.211 9.477 12.188 1 96.06 131 VAL B N 1
ATOM 2173 C CA . VAL B 1 131 ? -2.723 9.688 13.539 1 96.06 131 VAL B CA 1
ATOM 2174 C C . VAL B 1 131 ? -3.301 8.383 14.078 1 96.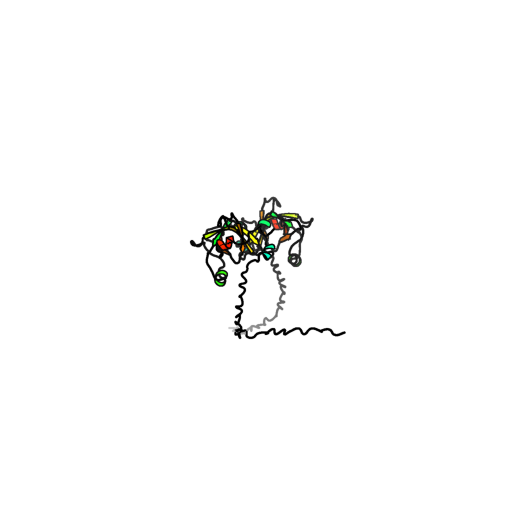06 131 VAL B C 1
ATOM 2176 O O . VAL B 1 131 ? -4.23 7.82 13.5 1 96.06 131 VAL B O 1
ATOM 2179 N N . ARG B 1 132 ? -2.723 7.859 15.008 1 88.5 132 ARG B N 1
ATOM 2180 C CA . ARG B 1 132 ? -3.23 6.652 15.648 1 88.5 132 ARG B CA 1
ATOM 2181 C C . ARG B 1 132 ? -3.76 6.961 17.047 1 88.5 132 ARG B C 1
ATOM 2183 O O . ARG B 1 132 ? -2.984 7.078 18 1 88.5 132 ARG B O 1
ATOM 2190 N N . SER B 1 133 ? -5.031 7.066 17.094 1 83.5 133 SER B N 1
ATOM 2191 C CA . SER B 1 133 ? -5.66 7.352 18.375 1 83.5 133 SER B CA 1
ATOM 2192 C C . SER B 1 133 ? -5.961 6.07 19.141 1 83.5 133 SER B C 1
ATOM 2194 O O . SER B 1 133 ? -6.398 5.078 18.547 1 83.5 133 SER B O 1
ATOM 2196 N N . ALA B 1 134 ? -5.664 6.09 20.359 1 79.38 134 ALA B N 1
ATOM 2197 C CA . ALA B 1 134 ? -5.973 4.934 21.203 1 79.38 134 ALA B CA 1
ATOM 2198 C C . ALA B 1 134 ? -7.465 4.613 21.156 1 79.38 134 ALA B C 1
ATOM 2200 O O . ALA B 1 134 ? -8.305 5.52 21.188 1 79.38 134 ALA B O 1
ATOM 2201 N N . GLY B 1 135 ? -7.801 3.307 21 1 78 135 GLY B N 1
ATOM 2202 C CA . GLY B 1 135 ? -9.188 2.879 21.047 1 78 135 GLY B CA 1
ATOM 2203 C C . GLY B 1 135 ? -9.906 3.045 19.719 1 78 135 GLY B C 1
ATOM 2204 O O . GLY B 1 135 ? -11.102 2.758 19.609 1 78 135 GLY B O 1
ATOM 2205 N N . VAL B 1 136 ? -9.266 3.764 18.812 1 70.88 136 VAL B N 1
ATOM 2206 C CA . VAL B 1 136 ? -9.867 3.967 17.5 1 70.88 136 VAL B CA 1
ATOM 2207 C C . VAL B 1 136 ? -9.242 3.012 16.484 1 70.88 136 VAL B C 1
ATOM 2209 O O . VAL B 1 136 ? -8.023 2.934 16.375 1 70.88 136 VAL B O 1
ATOM 2212 N N . ASP B 1 137 ? -10.039 2.244 15.773 1 76.19 137 ASP B N 1
ATOM 2213 C CA . ASP B 1 137 ? -9.555 1.224 14.852 1 76.19 137 ASP B CA 1
ATOM 2214 C C . ASP B 1 137 ? -9.211 1.832 13.492 1 76.19 137 ASP B C 1
ATOM 2216 O O . ASP B 1 137 ? -8.391 1.286 12.75 1 76.19 137 ASP B O 1
ATOM 2220 N N . GLN B 1 138 ? -9.797 3.012 13.297 1 84.12 138 GLN B N 1
ATOM 2221 C CA . GLN B 1 138 ? -9.594 3.615 11.984 1 84.12 138 GLN B CA 1
ATOM 2222 C C . GLN B 1 138 ? -8.398 4.566 11.992 1 84.12 138 GLN B C 1
ATOM 2224 O O . GLN B 1 138 ? -8.234 5.359 12.93 1 84.12 138 GLN B O 1
ATOM 2229 N N . TYR B 1 139 ? -7.559 4.48 11.016 1 93 139 TYR B N 1
ATOM 2230 C CA . TYR B 1 139 ? -6.453 5.418 10.867 1 93 139 TYR B CA 1
ATOM 2231 C C . TYR B 1 139 ? -6.945 6.766 10.359 1 93 139 TYR B C 1
ATOM 2233 O O . TYR B 1 139 ? -7.875 6.832 9.547 1 93 139 TYR B O 1
ATOM 2241 N N . SER B 1 140 ? -6.414 7.777 10.922 1 96.94 140 SER B N 1
ATOM 2242 C CA . SER B 1 140 ? -6.547 9.125 10.375 1 96.94 140 SER B CA 1
ATOM 2243 C C . SER B 1 140 ? -5.188 9.711 10.016 1 96.94 140 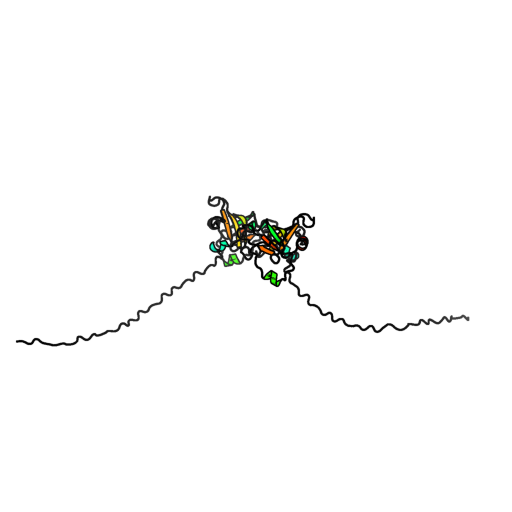SER B C 1
ATOM 2245 O O . SER B 1 140 ? -4.152 9.102 10.281 1 96.94 140 SER B O 1
ATOM 2247 N N . PHE B 1 141 ? -5.254 10.891 9.375 1 98.19 141 PHE B N 1
ATOM 2248 C CA . PHE B 1 141 ? -4.043 11.523 8.867 1 98.19 141 PHE B CA 1
ATOM 2249 C C . PHE B 1 141 ? -4.09 13.031 9.07 1 98.19 141 PHE B C 1
ATOM 2251 O O . PHE B 1 141 ? -5.172 13.617 9.156 1 98.19 141 PHE B O 1
ATOM 2258 N N . VAL B 1 142 ? -2.955 13.625 9.102 1 98.12 142 VAL B N 1
ATOM 2259 C CA . VAL B 1 142 ? -2.848 15.078 9.133 1 98.12 142 VAL B CA 1
ATOM 2260 C C . VAL B 1 142 ? -1.791 15.539 8.125 1 98.12 142 VAL B C 1
ATOM 2262 O O . VAL B 1 142 ? -0.746 14.898 7.98 1 98.12 142 VAL B O 1
ATOM 2265 N N . THR B 1 143 ? -2.115 16.547 7.449 1 97.75 143 THR B N 1
ATOM 2266 C CA . THR B 1 143 ? -1.198 17.141 6.48 1 97.75 143 THR B CA 1
ATOM 2267 C C . THR B 1 143 ? -0.849 18.578 6.871 1 97.75 143 THR B C 1
ATOM 2269 O O . THR B 1 143 ? -1.619 19.234 7.57 1 97.75 143 THR B O 1
ATOM 2272 N N . ARG B 1 144 ? 0.26 19.031 6.473 1 96.38 144 ARG B N 1
ATOM 2273 C CA . ARG B 1 144 ? 0.657 20.422 6.695 1 96.38 144 ARG B CA 1
ATOM 2274 C C . ARG B 1 144 ? 0.115 21.328 5.594 1 96.38 144 ARG B C 1
ATOM 2276 O O . ARG B 1 144 ? 0.269 22.547 5.66 1 96.38 144 ARG B O 1
ATOM 2283 N N . LEU B 1 145 ? -0.446 20.719 4.508 1 95 145 LEU B N 1
ATOM 2284 C CA . LEU B 1 145 ? -1.077 21.5 3.449 1 95 145 LEU B CA 1
ATOM 2285 C C . LEU B 1 145 ? -2.389 22.109 3.934 1 95 145 LEU B C 1
ATOM 2287 O O . LEU B 1 145 ? -3.16 21.453 4.641 1 95 145 LEU B O 1
ATOM 2291 N N . SER B 1 146 ? -2.561 23.344 3.52 1 93.06 146 SER B N 1
ATOM 2292 C CA . SER B 1 146 ? -3.867 23.953 3.762 1 93.06 146 SER B CA 1
ATOM 2293 C C . SER B 1 146 ? -4.926 23.375 2.828 1 93.06 146 SER B C 1
ATOM 2295 O O . SER B 1 146 ? -4.594 22.703 1.847 1 93.06 146 SER B O 1
ATOM 2297 N N . GLU B 1 147 ? -6.23 23.625 3.188 1 91.44 147 GLU B N 1
ATOM 2298 C CA . GLU B 1 147 ? -7.328 23.219 2.318 1 91.44 147 GLU B CA 1
ATOM 2299 C C . GLU B 1 147 ? -7.152 23.766 0.907 1 91.44 147 GLU B C 1
ATOM 2301 O O . GLU B 1 147 ? -7.379 23.062 -0.076 1 91.44 147 GLU B O 1
ATOM 2306 N N . GLU B 1 148 ? -6.727 25.094 0.817 1 88.56 148 GLU B N 1
ATOM 2307 C CA . GLU B 1 148 ? -6.52 25.734 -0.476 1 88.56 148 GLU B CA 1
ATOM 2308 C C . GLU B 1 148 ? -5.387 25.062 -1.249 1 88.56 148 GLU B C 1
ATOM 2310 O O . GLU B 1 148 ? -5.5 24.844 -2.455 1 88.56 148 GLU B O 1
ATOM 2315 N N . GLN B 1 149 ? -4.258 24.781 -0.557 1 91.62 149 GLN B N 1
ATOM 2316 C CA . GLN B 1 149 ? -3.135 24.109 -1.203 1 91.62 149 GLN B CA 1
ATOM 2317 C C . GLN B 1 149 ? -3.541 22.734 -1.719 1 91.62 149 GLN B C 1
ATOM 2319 O O . GLN B 1 149 ? -3.15 22.344 -2.82 1 91.62 149 GLN B O 1
ATOM 2324 N N . LEU B 1 150 ? -4.32 22.016 -0.904 1 92.56 150 LEU B N 1
ATOM 2325 C CA . LEU B 1 150 ? -4.812 20.688 -1.288 1 92.56 150 LEU B CA 1
ATOM 2326 C C . LEU B 1 150 ? -5.688 20.781 -2.533 1 92.56 150 LEU B C 1
ATOM 2328 O O . LEU B 1 150 ? -5.551 19.969 -3.451 1 92.56 150 LEU B O 1
ATOM 2332 N N . ALA B 1 151 ? -6.535 21.781 -2.609 1 87.06 151 ALA B N 1
ATOM 2333 C CA . ALA B 1 151 ? -7.473 21.953 -3.717 1 87.06 151 ALA B CA 1
ATOM 2334 C C . ALA B 1 151 ? -6.742 22.312 -5.004 1 87.06 151 ALA B C 1
ATOM 2336 O O . ALA B 1 151 ? -7.289 22.172 -6.102 1 87.06 151 ALA B O 1
ATOM 2337 N N . ASN B 1 152 ? -5.516 22.797 -4.895 1 88.19 152 ASN B N 1
ATOM 2338 C CA . ASN B 1 152 ? -4.77 23.25 -6.066 1 88.19 152 ASN B CA 1
ATOM 2339 C C . ASN B 1 152 ? -3.801 22.188 -6.566 1 88.19 152 ASN B C 1
ATOM 2341 O O . ASN B 1 152 ? -3.104 22.391 -7.559 1 88.19 152 ASN B O 1
ATOM 2345 N N . LEU B 1 153 ? -3.779 21.094 -5.848 1 90.44 153 LEU B N 1
ATOM 2346 C CA . LEU B 1 153 ? -2.977 19.984 -6.355 1 90.44 153 LEU B CA 1
ATOM 2347 C C . LEU B 1 153 ? -3.58 19.422 -7.637 1 90.44 153 LEU B C 1
ATOM 2349 O O . LEU B 1 153 ? -4.793 19.516 -7.848 1 90.44 153 LEU B O 1
ATOM 2353 N N . PRO B 1 154 ? -2.672 18.844 -8.445 1 89.5 154 PRO B N 1
ATOM 2354 C CA . PRO B 1 154 ? -3.213 18.188 -9.641 1 89.5 154 PRO B CA 1
ATOM 2355 C C . PRO B 1 154 ? -4.137 17.031 -9.305 1 89.5 154 PRO B C 1
ATOM 2357 O O . PRO B 1 154 ? -3.869 16.281 -8.359 1 89.5 154 PRO B O 1
ATOM 2360 N N . GLU B 1 155 ? -5.234 16.875 -10.008 1 88.5 155 GLU B N 1
ATOM 2361 C CA . GLU B 1 155 ? -6.18 15.781 -9.789 1 88.5 155 GLU B CA 1
ATOM 2362 C C . GLU B 1 155 ? -5.648 14.469 -10.367 1 88.5 155 GLU B C 1
ATOM 2364 O O . GLU B 1 155 ? -5.023 14.461 -11.43 1 88.5 155 GLU B O 1
ATOM 2369 N N . VAL B 1 156 ? -6.082 13.391 -9.609 1 85.69 156 VAL B N 1
ATOM 2370 C CA . VAL B 1 156 ? -5.773 12.047 -10.086 1 85.69 156 VAL B CA 1
ATOM 2371 C C . VAL B 1 156 ? -6.637 11.719 -11.297 1 85.69 156 VAL B C 1
ATOM 2373 O O . VAL B 1 156 ? -7.848 11.953 -11.289 1 85.69 156 VAL B O 1
ATOM 2376 N N . GLY B 1 157 ? -6.172 11.094 -12.43 1 72.25 157 GLY B N 1
ATOM 2377 C CA . GLY B 1 157 ? -6.879 10.828 -13.672 1 72.25 157 GLY B CA 1
ATOM 2378 C C . GLY B 1 157 ? -6.762 11.969 -14.672 1 72.25 157 GLY B C 1
ATOM 2379 O O . GLY B 1 157 ? -6.941 11.758 -15.875 1 72.25 157 GLY B O 1
ATOM 2380 N N . GLU B 1 158 ? -7.039 13.164 -14.367 1 56.56 158 GLU B N 1
ATOM 2381 C CA . GLU B 1 158 ? -6.871 14.219 -15.367 1 56.56 158 GLU B CA 1
ATOM 2382 C C . GLU B 1 158 ? -5.543 14.07 -16.109 1 56.56 158 GLU B C 1
ATOM 2384 O O . GLU B 1 158 ? -5.508 14.078 -17.344 1 56.56 158 GLU B O 1
ATOM 2389 N N . ASN B 1 159 ? -4.414 14.234 -15.648 1 46.22 159 ASN B N 1
ATOM 2390 C CA . ASN B 1 159 ? -3.17 14.25 -16.406 1 46.22 159 ASN B CA 1
ATOM 2391 C C . ASN B 1 159 ? -2.568 12.852 -16.531 1 46.22 159 ASN B C 1
ATOM 2393 O O . ASN B 1 159 ? -1.455 12.695 -17.031 1 46.22 159 ASN B O 1
ATOM 2397 N N . TRP B 1 160 ? -3.102 11.891 -15.945 1 41.44 160 TRP B N 1
ATOM 2398 C CA . TRP B 1 160 ? -2.432 10.602 -16.062 1 41.44 160 TRP B CA 1
ATOM 2399 C C . TRP B 1 160 ? -2.791 9.914 -17.375 1 41.44 160 TRP B C 1
ATOM 2401 O O . TRP B 1 160 ? -2.176 8.906 -17.75 1 41.44 160 TRP B O 1
ATOM 2411 N N . TRP B 1 161 ? -3.914 10.25 -18.031 1 31.31 161 TRP B N 1
ATOM 2412 C CA . TRP B 1 161 ? -4.129 9.758 -19.391 1 31.31 161 TRP B CA 1
ATOM 2413 C C . TRP B 1 161 ? -3.412 10.641 -20.406 1 31.31 161 TRP B C 1
ATOM 2415 O O . TRP B 1 161 ? -3.221 11.836 -20.172 1 31.31 161 TRP B O 1
#

InterPro domains:
  IPR011033 PRC-barrel-like superfamily [SSF50346] (60-160)
  IPR027275 PRC-barrel domain [PF05239] (83-127)

Foldseek 3Di:
DDPPDDDDDDPDDPPPDDDPPPPPPPPPPVPPPPPPPCPVPCPPVNCVPDDDFVLQFFAWEWEPLDPDDLVRLVVDAAAQDDDPPIDGQWTFHGWDADPVGHTQFTFTWGACPVPPGTFTATDGPSFKHWYHYPPDSHIHMYGNDDSVRRVPGDGDPPPVD/DDDDPDDDDDPDDDPDDDDDDPDPPVPPPPPPPPPPPVPVPCPPVNCVPDDDFVLQFFAWEWEPLDDDDLVRLVVDAAAADDDPPIDGQWTFHGFDADPVGHTQFTFTWGACPVPPGIFTATDGPSFKHWYHYPPDSHIHMYGNDDSVRRVPGDGDPPPVD

Secondary structure (DSSP, 8-state):
-------------------------------------------GGGGGG-EEGGGTTT-EEEE--S---HHHHHH--EESS--TTPEEEEEEEEEEE-TTSBEEEEEEEE-STTSS--EEEEEEGGGEEEE--TT--S-EEEESS-HHHHHTSPBTTTTT-/-------------------------------------------GGGGGG-EEGGGTTT-EEEE--S---HHHHHT--EESS--TTPEEEEEEEEEEE-TTSBEEEEEEEE-STTSS--EEEEEEGGGEEEE--TT--S-EEEESS-HHHHHTSPBTTTTT-

Sequence (322 aa):
MHIRKMTLTTATLALATGLSGAALAEQHMTGVSEDGYASGMVSTENMGNLIRTSELTDGDVYTLDADIGEADWDSVGYYNEVDTDWDQIGNVTDVVLSPDGTMAGLVVETGGFLDIGDSHVIVTSDDVRMVRSAGVDQYSFVTRLSEEQLANLPEVGENWWMHIRKMTLTTATLALATGLSGAALAEQHMTGVSEDGYASGMVSTENMGNLIRTSELTDGDVYTLDADIGEADWDSVGYYNEVDTDWDQIGNVTDVVLSPDGTMAGLVVETGGFLDIGDSHVIVTSDDVRMVRSAGVDQYSFVTRLSEEQLANLPEVGENWW

Radius of gyration: 39.62 Å; Cα contacts (8 Å, |Δi|>4): 509; chains: 2; bounding box: 76×151×149 Å

Solvent-accessible surface area (backbone atoms only — not comparable to full-atom values): 19509 Å² total; per-residue (Å²): 131,87,74,78,72,75,92,72,83,77,81,77,79,81,77,80,86,80,71,81,74,72,79,73,74,74,77,75,72,72,67,74,69,74,71,70,71,73,60,76,59,75,47,71,79,65,50,76,59,51,39,49,52,74,54,47,38,67,13,43,27,26,21,64,65,46,94,67,52,68,69,65,55,70,68,55,76,61,38,62,52,85,59,89,85,45,46,78,55,33,29,26,72,40,44,27,22,37,84,88,35,35,52,47,25,34,30,30,36,30,58,54,75,84,71,62,51,70,41,40,24,72,49,40,48,93,48,46,32,50,23,53,32,83,96,49,89,62,36,31,32,38,22,54,51,36,68,69,57,54,70,66,45,68,49,67,65,69,74,76,105,140,83,86,76,86,82,82,85,87,78,86,71,86,80,84,86,90,80,91,85,79,82,75,80,73,77,75,77,74,75,72,73,74,75,75,70,72,75,62,83,62,76,48,72,79,65,50,74,59,51,39,50,52,72,54,45,39,69,14,45,27,26,23,64,64,45,93,67,52,67,71,64,54,71,70,56,76,62,39,62,53,85,60,89,86,44,47,78,54,33,28,26,72,40,43,28,22,37,84,88,34,35,54,46,24,33,30,31,36,30,55,53,70,84,71,62,50,70,42,40,24,71,48,38,46,91,47,45,31,48,24,54,31,81,98,50,89,62,35,30,33,37,22,54,50,35,67,68,59,55,71,67,45,68,50,66,65,69,74,75,105